Protein AF-A0A4R4IX93-F1 (afdb_monomer_lite)

pLDDT: mean 75.64, std 18.01, range [38.12, 97.88]

Radius of gyration: 19.03 Å; chains: 1; bounding box: 60×41×48 Å

Organism: NCBI:txid2100167

Secondary structure (DSSP, 8-state):
----PPEEEEEEE-SSEEEEEEEETT-S--EEEEEES-EES----S----TT-EEE-GGG--EEESPPPPTTPPP-TTTTSSHHHHHHHHHHHHHHHHHS-SEEEEEEEE--HHHHT-HHHHHHHHHHHSEEEEEETTEEEEEEEEEEE-TTHHHHHHHHTSTTT--HHHHHHHHHHHHHHHHHHHHHHTTS-S--S-----EEE-STTHHHHHHHHHHHSTTTEEE-SSTTTHHHHHHHHHHHHHHHH---

InterPro domains:
  IPR040607 Actin-like protein, N-terminal [PF17989] (10-154)
  IPR043129 ATPase, nucleotide binding domain [SSF53067] (7-163)

Foldseek 3Di:
DPPPFAKEKEWEQDDFKIKIWIDGLPDPDIDIDIAGLWKDLDPDPDPDDCPLWDWFQDVHRTMIGRDHDDPDDDDDPPCLPDVSNVLNLLSNLVVRCVVPHLEHAEYEYEDEPVQVVDVVSQVVSFVVNAAWGCGDPVHIHGYHGYHYDYPPLLLVQLQQPDPPQAHPVRVVVVCVVQVVPVSVVVVVVVPDDDPDRPDQAADEAAAPCCVVCVVVVCVVPVPHYGYRPHRNNSSRNSSRVQRSCCVPPNND

Structure (mmCIF, N/CA/C/O backbone):
data_AF-A0A4R4IX93-F1
#
_entry.id   AF-A0A4R4IX93-F1
#
loop_
_atom_site.group_PDB
_atom_site.id
_atom_site.type_symbol
_atom_site.label_atom_id
_atom_site.label_alt_id
_atom_site.label_comp_id
_atom_site.label_asym_id
_atom_site.label_entity_id
_atom_site.label_seq_id
_atom_site.pdbx_PDB_ins_code
_atom_site.Cartn_x
_atom_site.Cartn_y
_atom_site.Cartn_z
_atom_site.occupancy
_atom_site.B_iso_or_equiv
_atom_site.auth_seq_id
_atom_site.auth_comp_id
_atom_site.auth_asym_id
_atom_site.auth_atom_id
_atom_site.pdbx_PDB_model_num
ATOM 1 N N . MET A 1 1 ? -27.557 -10.885 -11.599 1.00 40.56 1 MET A N 1
ATOM 2 C CA . MET A 1 1 ? -26.380 -11.339 -10.830 1.00 40.56 1 MET A CA 1
ATOM 3 C C . MET A 1 1 ? -25.765 -10.094 -10.226 1.00 40.56 1 MET A C 1
ATOM 5 O O . MET A 1 1 ? -25.688 -9.105 -10.938 1.00 40.56 1 MET A O 1
ATOM 9 N N . SER A 1 2 ? -25.503 -10.081 -8.919 1.00 42.97 2 SER A N 1
ATOM 10 C CA . SER A 1 2 ? -24.991 -8.893 -8.226 1.00 42.97 2 SER A CA 1
ATOM 11 C C . SER A 1 2 ? -23.676 -8.471 -8.875 1.00 42.97 2 SER A C 1
ATOM 13 O O . SER A 1 2 ? -22.715 -9.231 -8.872 1.00 42.97 2 SER A O 1
ATOM 15 N N . ASP A 1 3 ? -23.687 -7.282 -9.468 1.00 48.81 3 ASP A N 1
ATOM 16 C CA . ASP A 1 3 ? -22.545 -6.585 -10.051 1.00 48.81 3 ASP A CA 1
ATOM 17 C C . ASP A 1 3 ? -21.652 -6.072 -8.907 1.00 48.81 3 ASP A C 1
ATOM 19 O O . ASP A 1 3 ? -21.548 -4.874 -8.637 1.00 48.81 3 ASP A O 1
ATOM 23 N N . SER A 1 4 ? -21.141 -7.002 -8.092 1.00 61.12 4 SER A N 1
ATOM 24 C CA . SER A 1 4 ? -20.339 -6.672 -6.922 1.00 61.12 4 SER A CA 1
ATOM 25 C C . SER A 1 4 ? -18.983 -6.183 -7.405 1.00 61.12 4 SER A C 1
ATOM 27 O O . SER A 1 4 ? -18.078 -6.975 -7.673 1.00 61.12 4 SER A O 1
ATOM 29 N N . ARG A 1 5 ? -18.860 -4.865 -7.545 1.00 83.62 5 ARG A N 1
ATOM 30 C CA . ARG A 1 5 ? -17.612 -4.214 -7.932 1.00 83.62 5 ARG A CA 1
ATOM 31 C C . ARG A 1 5 ? -16.517 -4.597 -6.943 1.00 83.62 5 ARG A C 1
ATOM 33 O O . ARG A 1 5 ? -16.677 -4.416 -5.731 1.00 83.62 5 ARG A O 1
ATOM 40 N N . LEU A 1 6 ? -15.443 -5.182 -7.462 1.00 89.69 6 LEU A N 1
ATOM 41 C CA . LEU A 1 6 ? -14.332 -5.658 -6.651 1.00 89.69 6 LEU A CA 1
ATOM 42 C C . LEU A 1 6 ? -13.490 -4.466 -6.200 1.00 89.69 6 LEU A C 1
ATOM 44 O O . LEU A 1 6 ? -13.137 -3.624 -7.021 1.00 89.69 6 LEU A O 1
ATOM 48 N N . ILE A 1 7 ? -13.169 -4.388 -4.911 1.00 92.88 7 ILE A N 1
ATOM 49 C CA . ILE A 1 7 ? -12.298 -3.341 -4.366 1.00 92.88 7 ILE A CA 1
ATOM 50 C C . ILE A 1 7 ? -10.902 -3.903 -4.178 1.00 92.88 7 ILE A C 1
ATOM 52 O O . ILE A 1 7 ? -10.685 -4.800 -3.353 1.00 92.88 7 ILE A O 1
ATOM 56 N N . VAL A 1 8 ? -9.971 -3.325 -4.932 1.00 93.94 8 VAL A N 1
ATOM 57 C CA . VAL A 1 8 ? -8.545 -3.605 -4.838 1.00 93.94 8 VAL A CA 1
ATOM 58 C C . VAL A 1 8 ? -7.872 -2.399 -4.203 1.00 93.94 8 VAL A C 1
ATOM 60 O O . VAL A 1 8 ? -8.090 -1.251 -4.593 1.00 93.94 8 VAL A O 1
ATOM 63 N N . CYS A 1 9 ? -7.045 -2.669 -3.205 1.00 95.19 9 CYS A N 1
ATOM 64 C CA . CYS A 1 9 ? -6.267 -1.662 -2.504 1.00 95.19 9 CYS A CA 1
ATOM 65 C C . CYS A 1 9 ? -4.806 -2.085 -2.509 1.00 95.19 9 CYS A C 1
ATOM 67 O O . CYS A 1 9 ? -4.495 -3.259 -2.334 1.00 95.19 9 CYS A O 1
ATOM 69 N N . ALA A 1 10 ? -3.900 -1.129 -2.619 1.00 95.25 10 ALA A N 1
ATOM 70 C CA . ALA A 1 10 ? -2.491 -1.342 -2.381 1.00 95.25 10 ALA A CA 1
ATOM 71 C C . ALA A 1 10 ? -1.999 -0.423 -1.272 1.00 95.25 10 ALA A C 1
ATOM 73 O O . ALA A 1 10 ? -2.243 0.784 -1.294 1.00 95.25 10 ALA A O 1
ATOM 74 N N . VAL A 1 11 ? -1.284 -0.998 -0.310 1.00 95.06 11 VAL A N 1
ATOM 75 C CA . VAL A 1 11 ? -0.692 -0.276 0.814 1.00 95.06 11 VAL A CA 1
ATOM 76 C C . VAL A 1 11 ? 0.793 -0.598 0.847 1.00 95.06 11 VAL A C 1
ATOM 78 O O . VAL A 1 11 ? 1.190 -1.727 1.090 1.00 95.06 11 VAL A O 1
ATOM 81 N N . ASN A 1 12 ? 1.634 0.402 0.610 1.00 92.38 12 ASN A N 1
ATOM 82 C CA . ASN A 1 12 ? 3.082 0.264 0.698 1.00 92.38 12 ASN A CA 1
ATOM 83 C C . ASN A 1 12 ? 3.607 1.059 1.896 1.00 92.38 12 ASN A C 1
ATOM 85 O O . ASN A 1 12 ? 3.817 2.274 1.797 1.00 92.38 12 ASN A O 1
ATOM 89 N N . ILE A 1 13 ? 3.816 0.370 3.020 1.00 90.38 13 ILE A N 1
ATOM 90 C CA . ILE A 1 13 ? 4.416 0.935 4.234 1.00 90.38 13 ILE A CA 1
ATOM 91 C C . ILE A 1 13 ? 5.935 0.923 4.056 1.00 90.38 13 ILE A C 1
ATOM 93 O O . ILE A 1 13 ? 6.601 -0.086 4.271 1.00 90.38 13 ILE A O 1
ATOM 97 N N . GLY A 1 14 ? 6.475 2.051 3.594 1.00 81.81 14 GLY A N 1
ATOM 98 C CA . GLY A 1 14 ? 7.915 2.262 3.493 1.00 81.81 14 GLY A CA 1
ATOM 99 C C . GLY A 1 14 ? 8.477 2.971 4.721 1.00 81.81 14 GLY A C 1
ATOM 100 O O . GLY A 1 14 ? 7.738 3.380 5.606 1.00 81.81 14 GLY A O 1
ATOM 101 N N . TYR A 1 15 ? 9.789 3.195 4.724 1.00 78.31 15 TYR A N 1
ATOM 102 C CA . TYR A 1 15 ? 10.493 3.832 5.840 1.00 78.31 15 TYR A CA 1
ATOM 103 C C . TYR A 1 15 ? 9.996 5.255 6.170 1.00 78.31 15 TYR A C 1
ATOM 105 O O . TYR A 1 15 ? 9.690 5.549 7.320 1.00 78.31 15 TYR A O 1
ATOM 113 N N . SER A 1 16 ? 9.883 6.128 5.162 1.00 79.56 16 SER A N 1
ATOM 114 C CA . SER A 1 16 ? 9.474 7.532 5.365 1.00 79.56 16 SER A CA 1
ATOM 115 C C . SER A 1 16 ? 7.994 7.787 5.104 1.00 79.56 16 SER A C 1
ATOM 117 O O . SER A 1 16 ? 7.421 8.735 5.624 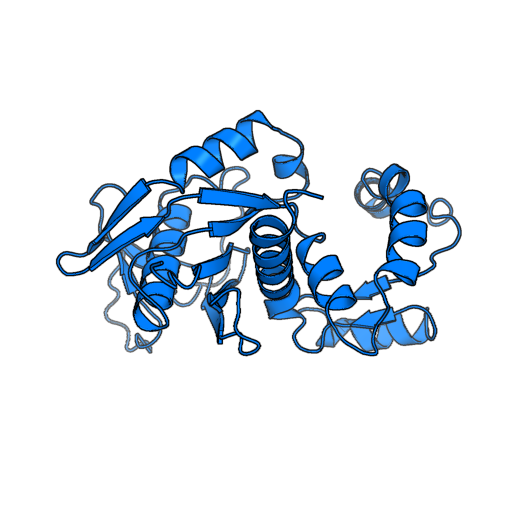1.00 79.56 16 SER A O 1
ATOM 119 N N . ASN A 1 17 ? 7.371 6.981 4.240 1.00 87.88 17 ASN A N 1
ATOM 120 C CA . ASN A 1 17 ? 6.003 7.224 3.794 1.00 87.88 17 ASN A CA 1
ATOM 121 C C . ASN A 1 17 ? 5.227 5.927 3.603 1.00 87.88 17 ASN A C 1
ATOM 123 O O . ASN A 1 17 ? 5.736 4.994 2.965 1.00 87.88 17 ASN A O 1
ATOM 127 N N . VAL A 1 18 ? 3.966 5.950 4.021 1.00 92.06 18 VAL A N 1
ATOM 128 C CA . VAL A 1 18 ? 2.924 5.018 3.599 1.00 92.06 18 VAL A CA 1
ATOM 129 C C . VAL A 1 18 ? 2.301 5.547 2.313 1.00 92.06 18 VAL A C 1
ATOM 131 O O . VAL A 1 18 ? 1.862 6.694 2.263 1.00 92.06 18 VAL A O 1
ATOM 134 N N . LYS A 1 19 ? 2.280 4.728 1.259 1.00 94.50 19 LYS A N 1
ATOM 135 C CA . LYS A 1 19 ? 1.558 5.043 0.016 1.00 94.50 19 LYS A CA 1
ATOM 136 C C . LYS A 1 19 ? 0.352 4.137 -0.113 1.00 94.50 19 LYS A C 1
ATOM 138 O O . LYS A 1 19 ? 0.473 2.934 0.109 1.00 94.50 19 LYS A O 1
ATOM 143 N N . ILE A 1 20 ? -0.770 4.720 -0.496 1.00 95.94 20 ILE A N 1
ATOM 144 C CA . ILE A 1 20 ? -2.029 4.023 -0.714 1.00 95.94 20 ILE A CA 1
ATOM 145 C C . ILE A 1 20 ? -2.453 4.273 -2.154 1.00 95.94 20 ILE A C 1
ATOM 147 O O . ILE A 1 20 ? -2.449 5.420 -2.601 1.00 95.94 20 ILE A O 1
ATOM 151 N N . ALA A 1 21 ? -2.823 3.204 -2.849 1.00 95.00 21 ALA A N 1
ATOM 152 C CA . ALA A 1 21 ? -3.523 3.256 -4.122 1.00 95.00 21 ALA A CA 1
ATOM 153 C C . ALA A 1 21 ? -4.822 2.451 -3.978 1.00 95.00 21 ALA A C 1
ATOM 155 O O . ALA A 1 21 ? -4.786 1.316 -3.504 1.00 95.00 21 ALA A O 1
ATOM 156 N N . THR A 1 22 ? -5.975 3.039 -4.285 1.00 93.94 22 THR A N 1
ATOM 157 C CA . THR A 1 22 ? -7.279 2.396 -4.057 1.00 93.94 22 THR A CA 1
ATOM 158 C C . THR A 1 22 ? -8.271 2.720 -5.164 1.00 93.94 22 THR A C 1
ATOM 160 O O . THR A 1 22 ? -8.290 3.840 -5.677 1.00 93.94 22 THR A O 1
ATOM 163 N N . GLY A 1 23 ? -9.090 1.734 -5.522 1.00 91.12 23 GLY A N 1
ATOM 164 C CA . GLY A 1 23 ? -10.081 1.857 -6.583 1.00 91.12 23 GLY A CA 1
ATOM 165 C C . GLY A 1 23 ? -10.914 0.590 -6.765 1.00 91.12 23 GLY A C 1
ATOM 166 O O . GLY A 1 23 ? -10.616 -0.473 -6.209 1.00 91.12 23 GLY A O 1
ATOM 167 N N . GLU A 1 24 ? -11.975 0.718 -7.553 1.00 90.25 24 GLU A N 1
ATOM 168 C CA . GLU A 1 24 ? -12.727 -0.423 -8.071 1.00 90.25 24 GLU A CA 1
ATOM 169 C C . GLU A 1 24 ? -11.929 -1.081 -9.204 1.00 90.25 24 GLU A C 1
ATOM 171 O O . GLU A 1 24 ? -11.375 -0.390 -10.050 1.00 90.25 24 GLU A O 1
ATOM 176 N N . ALA A 1 25 ? -11.880 -2.414 -9.249 1.00 86.19 25 ALA A N 1
ATOM 177 C CA . ALA A 1 25 ? -11.069 -3.144 -10.228 1.00 86.19 25 ALA A CA 1
ATOM 178 C C . ALA A 1 25 ? -11.486 -2.877 -11.688 1.00 86.19 25 ALA A C 1
ATOM 180 O O . ALA A 1 25 ? -10.661 -2.952 -12.588 1.00 86.19 25 ALA A O 1
ATOM 181 N N . ASN A 1 26 ? -12.765 -2.560 -11.917 1.00 82.88 26 ASN A N 1
ATOM 182 C CA . ASN A 1 26 ? -13.306 -2.223 -13.238 1.00 82.88 26 ASN A CA 1
ATOM 183 C C . ASN A 1 26 ? -13.148 -0.735 -13.602 1.00 82.88 26 ASN A C 1
ATOM 185 O O . ASN A 1 26 ? -13.579 -0.334 -14.683 1.00 82.88 26 ASN A O 1
ATOM 189 N N . ASP A 1 27 ? -12.629 0.097 -12.696 1.00 80.00 27 ASP A N 1
ATOM 190 C CA . ASP A 1 27 ? -12.506 1.535 -12.917 1.00 80.00 27 ASP A CA 1
ATOM 191 C C . ASP A 1 27 ? -11.128 1.884 -13.498 1.00 80.00 27 ASP A C 1
ATOM 193 O O . ASP A 1 27 ? -10.121 1.223 -13.256 1.00 80.00 27 ASP A O 1
ATOM 197 N N . THR A 1 28 ? -11.096 2.962 -14.273 1.00 68.06 28 THR A N 1
ATOM 198 C CA . THR A 1 28 ? -9.872 3.565 -14.818 1.00 68.06 28 THR A CA 1
ATOM 199 C C . THR A 1 28 ? -9.279 4.612 -13.875 1.00 68.06 28 THR A C 1
ATOM 201 O O . THR A 1 28 ? -8.141 5.047 -14.062 1.00 68.06 28 THR A O 1
ATOM 204 N N . ILE A 1 29 ? -10.042 5.036 -12.861 1.00 76.06 29 ILE A N 1
ATOM 205 C CA . ILE A 1 29 ? -9.641 6.075 -11.916 1.00 76.06 29 ILE A CA 1
ATOM 206 C C . ILE A 1 29 ? -9.072 5.440 -10.646 1.00 76.06 29 ILE A C 1
ATOM 208 O O . ILE A 1 29 ? -9.763 4.766 -9.886 1.00 76.06 29 ILE A O 1
ATOM 212 N N . LEU A 1 30 ? -7.798 5.734 -10.388 1.00 88.00 30 LEU A N 1
ATOM 213 C CA . LEU A 1 30 ? -7.070 5.307 -9.198 1.00 88.00 30 LEU A CA 1
ATOM 214 C C . LEU A 1 30 ? -6.890 6.484 -8.229 1.00 88.00 30 LEU A C 1
ATOM 216 O O . LEU A 1 30 ? -6.264 7.487 -8.583 1.00 88.00 30 LEU A O 1
ATOM 220 N N . ASP A 1 31 ? -7.378 6.362 -6.991 1.00 91.50 31 ASP A N 1
ATOM 221 C CA . ASP A 1 31 ? -7.070 7.334 -5.935 1.00 91.50 31 ASP A CA 1
ATOM 222 C C . ASP A 1 31 ? -5.716 7.000 -5.306 1.00 91.50 31 ASP A C 1
ATOM 224 O O . ASP A 1 31 ? -5.453 5.861 -4.912 1.00 91.50 31 ASP A O 1
ATOM 228 N N . MET A 1 32 ? -4.856 8.013 -5.199 1.00 92.69 32 MET A N 1
ATOM 229 C CA . MET A 1 32 ? -3.534 7.887 -4.599 1.00 92.69 32 MET A CA 1
ATOM 230 C C . MET A 1 32 ? -3.374 8.851 -3.436 1.00 92.69 32 MET A C 1
ATOM 232 O O . MET A 1 32 ? -3.652 10.046 -3.543 1.00 92.69 32 MET A O 1
ATOM 236 N N . SER A 1 33 ? -2.840 8.342 -2.331 1.00 93.94 33 SER A N 1
ATOM 237 C CA . SER A 1 33 ? -2.505 9.159 -1.171 1.00 93.94 33 SER A CA 1
ATOM 238 C C . SER A 1 33 ? -1.190 8.724 -0.536 1.00 93.94 33 SER A C 1
ATOM 240 O O . SER A 1 33 ? -0.788 7.561 -0.588 1.00 93.94 33 SER A O 1
ATOM 242 N N . ILE A 1 34 ? -0.482 9.700 0.030 1.00 92.88 34 ILE A N 1
ATOM 243 C CA . ILE A 1 34 ? 0.822 9.512 0.661 1.00 92.88 34 ILE A CA 1
ATOM 244 C C . ILE A 1 34 ? 0.763 10.145 2.047 1.00 92.88 34 ILE A C 1
ATOM 246 O O . ILE A 1 34 ? 0.351 11.299 2.197 1.00 92.88 34 ILE A O 1
ATOM 250 N N . TYR A 1 35 ? 1.191 9.382 3.043 1.00 92.81 35 TYR A N 1
ATOM 251 C CA . TYR A 1 35 ? 1.213 9.777 4.444 1.00 92.81 35 TYR A CA 1
ATOM 252 C C . TYR A 1 35 ? 2.593 9.515 5.049 1.00 92.81 35 TYR A C 1
ATOM 254 O O . TYR A 1 35 ? 3.266 8.583 4.601 1.00 92.81 35 TYR A O 1
ATOM 262 N N . PRO A 1 36 ? 3.009 10.278 6.073 1.00 90.62 36 PRO A N 1
ATOM 263 C CA . PRO A 1 36 ? 4.188 9.939 6.863 1.00 90.62 36 PRO A CA 1
ATOM 264 C C . PRO A 1 36 ? 4.107 8.503 7.392 1.00 90.62 36 PRO A C 1
ATOM 266 O O . PRO A 1 36 ? 3.043 8.058 7.820 1.00 90.62 36 PRO A O 1
ATOM 269 N N . ALA A 1 37 ? 5.211 7.761 7.356 1.00 89.31 37 ALA A N 1
ATOM 270 C CA . ALA A 1 37 ? 5.280 6.426 7.950 1.00 89.31 37 ALA A CA 1
ATOM 271 C C . ALA A 1 37 ? 5.724 6.506 9.408 1.00 89.31 37 ALA A C 1
ATOM 273 O O . ALA A 1 37 ? 6.791 6.008 9.768 1.00 89.31 37 ALA A O 1
ATOM 274 N N . ASP A 1 38 ? 4.905 7.160 10.224 1.00 89.62 38 ASP A N 1
ATOM 275 C CA . ASP A 1 38 ? 5.098 7.184 11.666 1.00 89.62 38 ASP A CA 1
ATOM 276 C C . ASP A 1 38 ? 3.792 7.072 12.438 1.00 89.62 38 ASP A C 1
ATOM 278 O O . ASP A 1 38 ? 2.716 7.412 11.930 1.00 89.62 38 ASP A O 1
ATOM 282 N N . ALA A 1 39 ? 3.901 6.565 13.658 1.00 90.25 39 ALA A N 1
ATOM 283 C CA . ALA A 1 39 ? 2.808 6.558 14.606 1.00 90.25 39 ALA A CA 1
ATOM 284 C C . ALA A 1 39 ? 3.346 6.669 16.028 1.00 90.25 39 ALA A C 1
ATOM 286 O O . ALA A 1 39 ? 4.375 6.084 16.357 1.00 90.25 39 ALA A O 1
ATOM 287 N N . THR A 1 40 ? 2.604 7.358 16.887 1.00 88.62 40 THR A N 1
ATOM 288 C CA . THR A 1 40 ? 2.956 7.499 18.302 1.00 88.62 40 THR A CA 1
ATOM 289 C C . THR A 1 40 ? 1.763 7.212 19.203 1.00 88.62 40 THR A C 1
ATOM 291 O O . THR A 1 40 ? 0.606 7.367 18.807 1.00 88.62 40 THR A O 1
ATOM 294 N N . THR A 1 41 ? 2.045 6.791 20.430 1.00 88.62 41 THR A N 1
ATOM 295 C CA . THR A 1 41 ? 1.073 6.729 21.527 1.00 88.62 41 THR A CA 1
ATOM 296 C C . THR A 1 41 ? 0.973 8.070 22.266 1.00 88.62 41 THR A C 1
ATOM 298 O O . THR A 1 41 ? 0.040 8.286 23.040 1.00 88.62 41 THR A O 1
ATOM 301 N N . GLU A 1 42 ? 1.905 8.993 22.008 1.00 82.00 42 GLU A N 1
ATOM 302 C CA . GLU A 1 42 ? 2.004 10.284 22.678 1.00 82.00 42 GLU A CA 1
ATOM 303 C C . GLU A 1 42 ? 1.110 11.341 22.017 1.00 82.00 42 GLU A C 1
ATOM 305 O O . GLU A 1 42 ? 1.179 11.647 20.820 1.00 82.00 42 GLU A O 1
ATOM 310 N N . LEU A 1 43 ? 0.260 11.947 22.839 1.00 69.25 43 LEU A N 1
ATOM 311 C CA . LEU A 1 43 ? -0.575 13.080 22.468 1.00 69.25 43 LEU A CA 1
ATOM 312 C C . LEU A 1 43 ? 0.127 14.362 22.916 1.00 69.25 43 LEU A C 1
ATOM 314 O O . LEU A 1 43 ? -0.299 14.995 23.875 1.00 69.25 43 LEU A O 1
ATOM 318 N N . GLU A 1 44 ? 1.227 14.735 22.264 1.00 64.25 44 GLU A N 1
ATOM 319 C CA . GLU A 1 44 ? 1.865 16.016 22.576 1.00 64.25 44 GLU A CA 1
ATOM 320 C C . GLU A 1 44 ? 0.923 17.195 22.274 1.00 64.25 44 GLU A C 1
ATOM 322 O O . GLU A 1 44 ? 0.220 17.216 21.258 1.00 64.25 44 GLU A O 1
ATOM 327 N N . ASP A 1 45 ? 0.937 18.205 23.147 1.00 55.44 45 ASP A N 1
ATOM 328 C CA . ASP A 1 45 ? 0.083 19.405 23.095 1.00 55.44 45 ASP A CA 1
ATOM 329 C C . ASP A 1 45 ? 0.547 20.453 22.061 1.00 55.44 45 ASP A C 1
ATOM 331 O O . ASP A 1 45 ? 0.060 21.586 22.007 1.00 55.44 45 ASP A O 1
ATOM 335 N N . VAL A 1 46 ? 1.511 20.094 21.211 1.00 60.00 46 VAL A N 1
ATOM 336 C CA . VAL A 1 46 ? 2.032 20.990 20.181 1.00 60.00 46 VAL A CA 1
ATOM 337 C C . VAL A 1 46 ? 0.962 21.200 19.104 1.00 60.00 46 VAL A C 1
ATOM 339 O O . VAL A 1 46 ? 0.322 20.251 18.636 1.00 60.00 46 VAL A O 1
ATOM 342 N N . LYS A 1 47 ? 0.770 22.459 18.681 1.00 57.44 47 LYS A N 1
ATOM 343 C CA . LYS A 1 47 ? -0.044 22.826 17.509 1.00 57.44 47 LYS A CA 1
ATOM 344 C C . LYS A 1 47 ? 0.562 22.209 16.242 1.00 57.44 47 LYS A C 1
ATOM 346 O O . LYS A 1 47 ? 1.297 22.873 15.518 1.00 57.44 47 LYS A O 1
ATOM 351 N N . ARG A 1 48 ? 0.237 20.948 15.973 1.00 65.62 48 ARG A N 1
ATOM 352 C CA . ARG A 1 48 ? 0.561 20.247 14.727 1.00 65.62 48 ARG A CA 1
ATOM 353 C C . ARG A 1 48 ? -0.674 20.113 13.846 1.00 65.62 48 ARG A C 1
ATOM 355 O O . ARG A 1 48 ? -1.800 20.073 14.348 1.00 65.62 48 ARG A O 1
ATOM 362 N N . ASN A 1 49 ? -0.475 20.062 12.532 1.00 65.56 49 ASN A N 1
ATOM 363 C CA . ASN A 1 49 ? -1.566 19.813 11.598 1.00 65.56 49 ASN A CA 1
ATOM 364 C C . ASN A 1 49 ? -1.984 18.335 11.688 1.00 65.56 49 ASN A C 1
ATOM 366 O O . ASN A 1 49 ? -1.305 17.456 11.164 1.00 65.56 49 ASN A O 1
ATOM 370 N N . ARG A 1 50 ? -3.119 18.072 12.346 1.00 72.00 50 ARG A N 1
ATOM 371 C CA . ARG A 1 50 ? -3.634 16.714 12.584 1.00 72.00 50 ARG A CA 1
ATOM 372 C C . ARG A 1 50 ? -4.580 16.207 11.495 1.00 72.00 50 ARG A C 1
ATOM 374 O O . ARG A 1 50 ? -5.116 15.111 11.626 1.00 72.00 50 ARG A O 1
ATOM 381 N N . ASP A 1 51 ? -4.780 16.947 10.402 1.00 77.12 51 ASP A N 1
ATOM 382 C CA . ASP A 1 51 ? -5.763 16.593 9.361 1.00 77.12 51 ASP A CA 1
ATOM 383 C C . ASP A 1 51 ? -5.464 15.233 8.707 1.00 77.12 51 ASP A C 1
ATOM 385 O O . ASP A 1 51 ? -6.352 14.512 8.229 1.00 77.12 51 ASP A O 1
ATOM 389 N N . LYS A 1 52 ? -4.180 14.864 8.679 1.00 84.38 52 LYS A N 1
ATOM 390 C CA . LYS A 1 52 ? -3.702 13.605 8.105 1.00 84.38 52 LYS A CA 1
ATOM 391 C C . LYS A 1 52 ? -3.677 12.461 9.112 1.00 84.38 52 LYS A C 1
ATOM 393 O O . LYS A 1 52 ? -3.784 11.316 8.669 1.00 84.38 52 LYS A O 1
ATOM 398 N N . GLU A 1 53 ? -3.636 12.753 10.404 1.00 91.75 53 GLU A N 1
ATOM 399 C CA . GLU A 1 53 ? -3.506 11.761 11.467 1.00 91.75 53 GLU A CA 1
ATOM 400 C C . GLU A 1 53 ? -4.772 10.902 11.604 1.00 91.75 53 GLU A C 1
ATOM 402 O O . GLU A 1 53 ? -5.884 11.303 11.236 1.00 91.75 53 GLU A O 1
ATOM 407 N N . VAL A 1 54 ? -4.609 9.677 12.101 1.00 93.06 54 VAL A N 1
ATOM 408 C CA . VAL A 1 54 ? -5.724 8.758 12.358 1.00 93.06 54 VAL A CA 1
ATOM 409 C C . VAL A 1 54 ? -5.520 8.069 13.698 1.00 93.06 54 VAL A C 1
ATOM 411 O O . VAL A 1 54 ? -4.522 7.388 13.899 1.00 93.06 54 VAL A O 1
ATOM 414 N N . CYS A 1 55 ? -6.495 8.212 14.596 1.00 94.12 55 CYS A N 1
ATOM 415 C CA . CYS A 1 55 ? -6.533 7.453 15.842 1.00 94.12 55 CYS A CA 1
ATOM 416 C C . CYS A 1 55 ? -7.011 6.020 15.568 1.00 94.12 55 CYS A C 1
ATOM 418 O O . CYS A 1 55 ? -8.087 5.818 14.986 1.00 94.12 55 CYS A O 1
ATOM 420 N N . VAL A 1 56 ? -6.195 5.049 15.968 1.00 95.81 56 VAL A N 1
ATOM 421 C CA . VAL A 1 56 ? -6.374 3.617 15.717 1.00 95.81 56 VAL A CA 1
ATOM 422 C C . VAL A 1 56 ? -6.041 2.799 16.960 1.00 95.81 56 VAL A C 1
ATOM 424 O O . VAL A 1 56 ? -5.316 3.268 17.833 1.00 95.81 56 VAL A O 1
ATOM 427 N N . TYR A 1 57 ? -6.573 1.577 17.034 1.00 94.94 57 TYR A N 1
ATOM 428 C CA . TYR A 1 57 ? -6.440 0.727 18.221 1.00 94.94 57 TYR A CA 1
ATOM 429 C C . TYR A 1 57 ? -5.867 -0.672 17.922 1.00 94.94 57 TYR A C 1
ATOM 431 O O . TYR A 1 57 ? -6.551 -1.673 18.169 1.00 94.94 57 TYR A O 1
ATOM 439 N N . PRO A 1 58 ? -4.645 -0.800 17.366 1.00 91.00 58 PRO A N 1
ATOM 440 C CA . PRO A 1 58 ? -4.019 -2.110 17.200 1.00 91.00 58 PRO A CA 1
ATOM 441 C C . PRO A 1 58 ? -3.881 -2.795 18.566 1.00 91.00 58 PRO A C 1
ATOM 443 O O . PRO A 1 58 ? -3.432 -2.189 19.536 1.00 91.00 58 PRO A O 1
ATOM 446 N N . ASN A 1 59 ? -4.338 -4.048 18.659 1.00 88.88 59 ASN A N 1
ATOM 447 C CA . ASN A 1 59 ? -4.379 -4.833 19.903 1.00 88.88 59 ASN A CA 1
ATOM 448 C C . ASN A 1 59 ? -5.087 -4.138 21.090 1.00 88.88 59 ASN A C 1
ATOM 450 O O . ASN A 1 59 ? -4.856 -4.495 22.242 1.00 88.88 59 ASN A O 1
ATOM 454 N N . GLY A 1 60 ? -5.958 -3.156 20.826 1.00 90.06 60 GLY A N 1
ATOM 455 C CA . GLY A 1 60 ? -6.667 -2.382 21.851 1.00 90.06 60 GLY A CA 1
ATOM 456 C C . GLY A 1 60 ? -5.900 -1.178 22.413 1.00 90.06 60 GLY A C 1
ATOM 457 O O . GLY A 1 60 ? -6.492 -0.386 23.145 1.00 90.06 60 GLY A O 1
ATOM 458 N N . ASN A 1 61 ? -4.631 -0.988 22.045 1.00 91.38 61 ASN A N 1
ATOM 459 C CA . ASN A 1 61 ? -3.822 0.153 22.478 1.00 91.38 61 ASN A CA 1
ATOM 460 C C . ASN A 1 61 ? -4.062 1.355 21.567 1.00 91.38 61 ASN A C 1
ATOM 462 O O . ASN A 1 61 ? -4.086 1.198 20.353 1.00 91.38 61 ASN A O 1
ATOM 466 N N . MET A 1 62 ? -4.218 2.558 22.125 1.00 93.31 62 MET A N 1
ATOM 467 C CA . MET A 1 62 ? -4.409 3.767 21.318 1.00 93.31 62 MET A CA 1
ATOM 468 C C . MET A 1 62 ? -3.098 4.181 20.652 1.00 93.31 62 MET A C 1
ATOM 470 O O . MET A 1 62 ? -2.095 4.397 21.328 1.00 93.31 62 MET A O 1
ATOM 474 N N . TRP A 1 63 ? -3.148 4.338 19.335 1.00 94.38 63 TRP A N 1
ATOM 475 C CA . TRP A 1 63 ? -2.072 4.872 18.518 1.00 94.38 63 TRP A CA 1
ATOM 476 C C . TRP A 1 63 ? -2.606 5.971 17.609 1.00 94.38 63 TRP A C 1
ATOM 478 O O . TRP A 1 63 ? -3.727 5.903 17.099 1.00 94.38 63 TRP A O 1
ATOM 488 N N . LEU A 1 64 ? -1.768 6.963 17.348 1.00 93.00 64 LEU A N 1
ATOM 489 C CA . LEU A 1 64 ? -2.023 7.990 16.360 1.00 93.00 64 LEU A CA 1
ATOM 490 C C . LEU A 1 64 ? -1.114 7.756 15.158 1.00 93.00 64 LEU A C 1
ATOM 492 O O . LEU A 1 64 ? 0.087 7.980 15.233 1.00 93.00 64 LEU A O 1
ATOM 496 N N . ALA A 1 65 ? -1.692 7.266 14.065 1.00 93.56 65 ALA A N 1
ATOM 497 C CA . ALA A 1 65 ? -0.983 6.976 12.826 1.00 93.56 65 ALA A CA 1
ATOM 498 C C . ALA A 1 65 ? -0.844 8.218 11.939 1.00 93.56 65 ALA A C 1
ATOM 500 O O . ALA A 1 65 ? -1.694 9.111 11.972 1.00 93.56 65 ALA A O 1
ATOM 501 N N . PHE A 1 66 ? 0.175 8.199 11.077 1.00 93.06 66 PHE A N 1
ATOM 502 C CA . PHE A 1 66 ? 0.518 9.251 10.114 1.00 93.06 66 PHE A CA 1
ATOM 503 C C . PHE A 1 66 ? 0.950 10.569 10.753 1.00 93.06 66 PHE A C 1
ATOM 505 O O . PHE A 1 66 ? 0.707 11.642 10.194 1.00 93.06 66 PHE A O 1
ATOM 512 N N . THR A 1 67 ? 1.581 10.475 11.919 1.00 89.31 67 THR A N 1
ATOM 513 C CA . THR A 1 67 ? 2.186 11.615 12.606 1.00 89.31 67 THR A CA 1
ATOM 514 C C . THR A 1 67 ? 3.437 12.070 11.866 1.00 89.31 67 THR A C 1
ATOM 516 O O . THR A 1 67 ? 4.045 11.308 11.114 1.00 89.31 67 THR A O 1
ATOM 519 N N . GLU A 1 68 ? 3.819 13.331 12.038 1.00 82.50 68 GLU A N 1
ATOM 520 C CA . GLU A 1 68 ? 5.106 13.804 11.526 1.00 82.50 68 GLU A CA 1
ATOM 521 C C . GLU A 1 68 ? 6.246 13.028 12.201 1.00 82.50 68 GLU A C 1
ATOM 523 O O . GLU A 1 68 ? 6.189 12.781 13.405 1.00 82.50 68 GLU A O 1
ATOM 528 N N . GLN A 1 69 ? 7.246 12.616 11.413 1.00 66.38 69 GLN A N 1
ATOM 529 C CA . GLN A 1 69 ? 8.408 11.894 11.931 1.00 66.38 69 GLN A CA 1
ATOM 530 C C . GLN A 1 69 ? 9.287 12.856 12.740 1.00 66.38 69 GLN A C 1
ATOM 532 O O . GLN A 1 69 ? 9.698 13.876 12.181 1.00 66.38 69 GLN A O 1
ATOM 537 N N . PRO A 1 70 ? 9.635 12.548 14.002 1.00 59.00 70 PRO A N 1
ATOM 538 C CA . PRO A 1 70 ? 10.767 13.195 14.642 1.00 59.00 70 PRO A CA 1
ATOM 539 C C . PRO A 1 70 ? 12.058 12.784 13.914 1.00 59.00 70 PRO A C 1
ATOM 541 O O . PRO A 1 70 ? 12.161 11.681 13.364 1.00 59.00 70 PRO A O 1
ATOM 544 N N . ASP A 1 71 ? 13.047 13.677 13.882 1.00 49.84 71 ASP A N 1
ATOM 545 C CA . ASP A 1 71 ? 14.340 13.393 13.257 1.00 49.84 71 ASP A CA 1
ATOM 546 C C . ASP A 1 71 ? 14.972 12.125 13.868 1.00 49.84 71 ASP A C 1
ATOM 548 O O . ASP A 1 71 ? 15.155 12.036 15.081 1.00 49.84 71 ASP A O 1
ATOM 552 N N . GLY A 1 72 ? 15.349 11.153 13.024 1.00 49.91 72 GLY A N 1
ATOM 553 C CA . GLY A 1 72 ? 16.208 10.032 13.434 1.00 49.91 72 GLY A CA 1
ATOM 554 C C . GLY A 1 72 ? 15.532 8.702 13.793 1.00 49.91 72 GLY A C 1
ATOM 555 O O . GLY A 1 72 ? 16.088 7.965 14.602 1.00 49.91 72 GLY A O 1
ATOM 556 N N . ARG A 1 73 ? 14.386 8.343 13.193 1.00 57.72 73 ARG A N 1
ATOM 557 C CA . ARG A 1 73 ? 13.798 6.995 13.356 1.00 57.72 73 ARG A CA 1
ATOM 558 C C . ARG A 1 73 ? 14.839 5.894 13.083 1.00 57.72 73 ARG A C 1
ATOM 560 O O . ARG A 1 73 ? 15.405 5.823 11.997 1.00 57.72 73 ARG A O 1
ATOM 567 N N . GLU A 1 74 ? 15.077 5.010 14.047 1.00 49.91 74 GLU A N 1
ATOM 568 C CA . GLU A 1 74 ? 15.960 3.858 13.845 1.00 49.91 74 GLU A CA 1
ATOM 569 C C . GLU A 1 74 ? 15.221 2.720 13.126 1.00 49.91 74 GLU A C 1
ATOM 571 O O . GLU A 1 74 ? 14.035 2.473 13.343 1.00 49.91 74 GLU A O 1
ATOM 576 N N . PHE A 1 75 ? 15.933 2.044 12.225 1.00 48.62 75 PHE A N 1
ATOM 577 C CA . PHE A 1 75 ? 15.435 0.894 11.478 1.00 48.62 75 PHE A CA 1
ATOM 578 C C . PHE A 1 75 ? 15.558 -0.361 12.343 1.00 48.62 75 PHE A C 1
ATOM 580 O O . PHE A 1 75 ? 16.670 -0.724 12.733 1.00 48.62 75 PHE A O 1
ATOM 587 N N . HIS A 1 76 ? 14.452 -1.061 12.605 1.00 54.03 76 HIS A N 1
ATOM 588 C CA . HIS A 1 76 ? 14.522 -2.393 13.200 1.00 54.03 76 HIS A CA 1
ATOM 589 C C . HIS A 1 76 ? 14.218 -3.461 12.149 1.00 54.03 76 HIS A C 1
ATOM 591 O O . HIS A 1 76 ? 13.194 -3.436 11.469 1.00 54.03 76 HIS A O 1
ATOM 597 N N . ASP A 1 77 ? 15.077 -4.480 12.065 1.00 49.62 77 ASP A N 1
ATOM 598 C CA . ASP A 1 77 ? 14.972 -5.591 11.102 1.00 49.62 77 ASP A CA 1
ATOM 599 C C . ASP A 1 77 ? 13.642 -6.387 11.184 1.00 49.62 77 ASP A C 1
ATOM 601 O O . ASP A 1 77 ? 13.327 -7.187 10.297 1.00 49.62 77 ASP A O 1
ATOM 605 N N . ASN A 1 78 ? 12.828 -6.144 12.221 1.00 54.12 78 ASN A N 1
ATOM 606 C CA . ASN A 1 78 ? 11.513 -6.746 12.464 1.00 54.12 78 ASN A CA 1
ATOM 607 C C . ASN A 1 78 ? 10.324 -5.771 12.316 1.00 54.12 78 ASN A C 1
ATOM 609 O O . ASN A 1 78 ? 9.211 -6.100 12.724 1.00 54.12 78 ASN A O 1
ATOM 613 N N . ASP A 1 79 ? 10.518 -4.611 11.682 1.00 62.00 79 ASP A N 1
ATOM 614 C CA . ASP A 1 79 ? 9.525 -3.526 11.569 1.00 62.00 79 ASP A CA 1
ATOM 615 C C . ASP A 1 79 ? 8.201 -3.877 10.864 1.00 62.00 79 ASP A C 1
ATOM 617 O O . ASP A 1 79 ? 7.291 -3.062 10.842 1.00 62.00 79 ASP A O 1
ATOM 621 N N . HIS A 1 80 ? 8.060 -5.067 10.283 1.00 65.62 80 HIS A N 1
ATOM 622 C CA . HIS A 1 80 ? 6.887 -5.492 9.507 1.00 65.62 80 HIS A CA 1
ATOM 623 C C . HIS A 1 80 ? 5.805 -6.189 10.350 1.00 65.62 80 HIS A C 1
ATOM 625 O O . HIS A 1 80 ? 4.798 -6.619 9.802 1.00 65.62 80 HIS A O 1
ATOM 631 N N . MET A 1 81 ? 6.013 -6.327 11.664 1.00 70.25 81 MET A N 1
ATOM 632 C CA . MET A 1 81 ? 5.085 -6.997 12.593 1.00 70.25 81 MET A CA 1
ATOM 633 C C . MET A 1 81 ? 4.998 -6.294 13.959 1.00 70.25 81 MET A C 1
ATOM 635 O O . MET A 1 81 ? 4.554 -6.881 14.944 1.00 70.25 81 MET A O 1
ATOM 639 N N . THR A 1 82 ? 5.468 -5.053 14.046 1.00 85.00 82 THR A N 1
ATOM 640 C CA . THR A 1 82 ? 5.418 -4.237 15.264 1.00 85.00 82 THR A CA 1
ATOM 641 C C . THR A 1 82 ? 4.043 -3.583 15.427 1.00 85.00 82 THR A C 1
ATOM 643 O O . THR A 1 82 ? 3.288 -3.446 14.462 1.00 85.00 82 THR A O 1
ATOM 646 N N . GLU A 1 83 ? 3.699 -3.128 16.636 1.00 88.50 83 GLU A N 1
ATOM 647 C CA . GLU A 1 83 ? 2.443 -2.384 16.831 1.00 88.50 83 GLU A CA 1
ATOM 648 C C . GLU A 1 83 ? 2.403 -1.083 16.022 1.00 88.50 83 GLU A C 1
ATOM 650 O O . GLU A 1 83 ? 1.344 -0.737 15.510 1.00 88.50 83 GLU A O 1
ATOM 655 N N . ILE A 1 84 ? 3.547 -0.420 15.808 1.00 89.56 84 ILE A N 1
ATOM 656 C CA . ILE A 1 84 ? 3.636 0.747 14.918 1.00 89.56 84 ILE A CA 1
ATOM 657 C C . ILE A 1 84 ? 3.279 0.384 13.469 1.00 89.56 84 ILE A C 1
ATOM 659 O O . ILE A 1 84 ? 2.546 1.122 12.813 1.00 89.56 84 ILE A O 1
ATOM 663 N N . TYR A 1 85 ? 3.713 -0.778 12.970 1.00 90.38 85 TYR A N 1
ATOM 664 C CA . TYR A 1 85 ? 3.312 -1.257 11.646 1.00 90.38 85 TYR A CA 1
ATOM 665 C C . TYR A 1 85 ? 1.805 -1.496 11.568 1.00 90.38 85 TYR A C 1
ATOM 667 O O . TYR A 1 85 ? 1.161 -1.060 10.614 1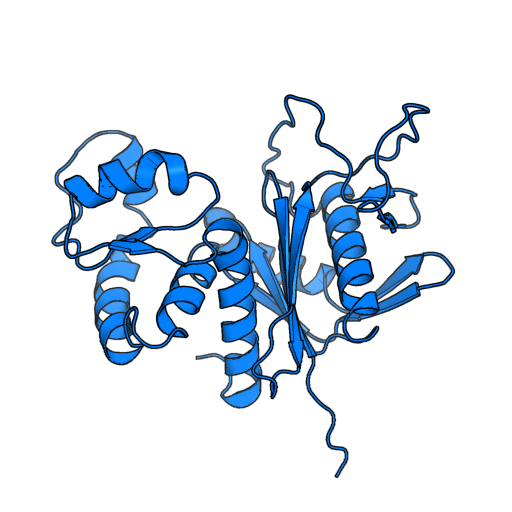.00 90.38 85 TYR A O 1
ATOM 675 N N . LEU A 1 86 ? 1.227 -2.137 12.589 1.00 92.19 86 LEU A N 1
ATOM 676 C CA . LEU A 1 86 ? -0.219 -2.349 12.669 1.00 92.19 86 LEU A CA 1
ATOM 677 C C . LEU A 1 86 ? -0.988 -1.027 12.790 1.00 92.19 86 LEU A C 1
ATOM 679 O O . LEU A 1 86 ? -2.037 -0.885 12.168 1.00 92.19 86 LEU A O 1
ATOM 683 N N . ALA A 1 87 ? -0.459 -0.039 13.514 1.00 94.56 87 ALA A N 1
ATOM 684 C CA . ALA A 1 87 ? -1.037 1.298 13.592 1.00 94.56 87 ALA A CA 1
ATOM 685 C C . ALA A 1 87 ? -1.060 1.973 12.212 1.00 94.56 87 ALA A C 1
ATOM 687 O O . ALA A 1 87 ? -2.101 2.470 11.781 1.00 94.56 87 ALA A O 1
ATOM 688 N N . LEU A 1 88 ? 0.054 1.933 11.475 1.00 94.75 88 LEU A N 1
ATOM 689 C CA . LEU A 1 88 ? 0.139 2.456 10.108 1.00 94.75 88 LEU A CA 1
ATOM 690 C C . LEU A 1 88 ? -0.798 1.715 9.147 1.00 94.75 88 LEU A C 1
ATOM 692 O O . LEU A 1 88 ? -1.466 2.344 8.324 1.00 94.75 88 LEU A O 1
ATOM 696 N N . TYR A 1 89 ? -0.891 0.392 9.278 1.00 95.75 89 TYR A N 1
ATOM 697 C CA . TYR A 1 89 ? -1.814 -0.435 8.509 1.00 95.75 89 TYR A CA 1
ATOM 698 C C . TYR A 1 89 ? -3.278 -0.070 8.793 1.00 95.75 89 TYR A C 1
ATOM 700 O O . TYR A 1 89 ? -4.039 0.194 7.864 1.00 95.75 89 TYR A O 1
ATOM 708 N N . PHE A 1 90 ? -3.673 0.039 10.063 1.00 96.56 90 PHE A N 1
ATOM 709 C CA . PHE A 1 90 ? -5.029 0.437 10.454 1.00 96.56 90 PHE A CA 1
ATOM 710 C C . PHE A 1 90 ? -5.342 1.868 10.012 1.00 96.56 90 PHE A C 1
ATOM 712 O O . PHE A 1 90 ? -6.450 2.148 9.552 1.00 96.56 90 PHE A O 1
ATOM 719 N N . GLY A 1 91 ? -4.357 2.766 10.087 1.00 96.56 91 GLY A N 1
ATOM 720 C CA . GLY A 1 91 ? -4.456 4.116 9.545 1.00 96.56 91 GLY A CA 1
ATOM 721 C C . GLY A 1 91 ? -4.756 4.086 8.047 1.00 96.56 91 GLY A C 1
ATOM 722 O O . GLY A 1 91 ? -5.646 4.801 7.582 1.00 96.56 91 GLY A O 1
ATOM 723 N N . ALA A 1 92 ? -4.077 3.214 7.296 1.00 96.88 92 ALA A N 1
ATOM 724 C CA . ALA A 1 92 ? -4.302 3.052 5.864 1.00 96.88 92 ALA A CA 1
ATOM 725 C C . ALA A 1 92 ? -5.709 2.520 5.571 1.00 96.88 92 ALA A C 1
ATOM 727 O O . ALA A 1 92 ? -6.416 3.106 4.750 1.00 96.88 92 ALA A O 1
ATOM 728 N N . LEU A 1 93 ? -6.162 1.496 6.304 1.00 97.12 93 LEU A N 1
ATOM 729 C CA . LEU A 1 93 ? -7.532 0.981 6.210 1.00 97.12 93 LEU A CA 1
ATOM 730 C C . LEU A 1 93 ? -8.577 2.073 6.478 1.00 97.12 93 LEU A C 1
ATOM 732 O O . LEU A 1 93 ? -9.572 2.154 5.761 1.00 97.12 93 LEU A O 1
ATOM 736 N N . ALA A 1 94 ? -8.329 2.964 7.441 1.00 96.44 94 ALA A N 1
ATOM 737 C CA . ALA A 1 94 ? -9.221 4.084 7.731 1.00 96.44 94 ALA A CA 1
ATOM 738 C C . ALA A 1 94 ? -9.297 5.120 6.600 1.00 96.44 94 ALA A C 1
ATOM 740 O O . ALA A 1 94 ? -10.341 5.740 6.385 1.00 96.44 94 ALA A O 1
ATOM 741 N N . LYS A 1 95 ? -8.186 5.363 5.893 1.00 95.75 95 LYS A N 1
ATOM 742 C CA . LYS A 1 95 ? -8.169 6.267 4.732 1.00 95.75 95 LYS A CA 1
ATOM 743 C C . LYS A 1 95 ? -8.854 5.617 3.534 1.00 95.75 95 LYS A C 1
ATOM 745 O O . LYS A 1 95 ? -9.684 6.266 2.904 1.00 95.75 95 LYS A O 1
ATOM 750 N N . ILE A 1 96 ? -8.583 4.335 3.289 1.00 95.00 96 ILE A N 1
ATOM 751 C CA . ILE A 1 96 ? -9.244 3.529 2.256 1.00 95.00 96 ILE A CA 1
ATOM 752 C C . ILE A 1 96 ? -10.760 3.528 2.473 1.00 95.00 96 ILE A C 1
ATOM 754 O O . ILE A 1 96 ? -11.513 3.850 1.555 1.00 95.00 96 ILE A O 1
ATOM 758 N N . SER A 1 97 ? -11.227 3.262 3.695 1.00 93.62 97 SER A N 1
ATOM 759 C CA . SER A 1 97 ? -12.662 3.168 3.982 1.00 93.62 97 SER A CA 1
ATOM 760 C C . SER A 1 97 ? -13.420 4.480 3.784 1.00 93.62 97 SER A C 1
ATOM 762 O O . SER A 1 97 ? -14.623 4.454 3.553 1.00 93.62 97 SER A O 1
ATOM 764 N N . LYS A 1 98 ? -12.735 5.629 3.876 1.00 92.56 98 LYS A N 1
ATOM 765 C CA . LYS A 1 98 ? -13.316 6.948 3.566 1.00 92.56 98 LYS A CA 1
ATOM 766 C C . LYS A 1 98 ? -13.456 7.205 2.065 1.00 92.56 98 LYS A C 1
ATOM 768 O O . LYS A 1 98 ? -14.222 8.085 1.688 1.00 92.56 98 LYS A O 1
ATOM 773 N N . LYS A 1 99 ? -12.675 6.509 1.237 1.00 90.06 99 LYS A N 1
ATOM 774 C CA . LYS A 1 99 ? -12.609 6.704 -0.217 1.00 90.06 99 LYS A CA 1
ATOM 775 C C . LYS A 1 99 ? -13.506 5.738 -0.977 1.00 90.06 99 LYS A C 1
ATOM 777 O O . LYS A 1 99 ? -14.136 6.149 -1.941 1.00 90.06 99 LYS A O 1
ATOM 782 N N . VAL A 1 100 ? -13.554 4.483 -0.535 1.00 88.44 100 VAL A N 1
ATOM 783 C CA . VAL A 1 100 ? -14.287 3.410 -1.219 1.00 88.44 100 VAL A CA 1
ATOM 784 C C . VAL A 1 100 ? -15.365 2.803 -0.323 1.00 88.44 100 VAL A C 1
ATOM 786 O O . VAL A 1 100 ? -16.513 3.237 -0.351 1.00 88.44 100 VAL A O 1
ATOM 789 N N . ARG A 1 101 ? -15.021 1.806 0.495 1.00 91.12 101 ARG A N 1
ATOM 790 C CA . ARG A 1 101 ? -15.926 1.120 1.424 1.00 91.12 101 ARG A CA 1
ATOM 791 C C . ARG A 1 101 ? -15.134 0.446 2.543 1.00 91.12 101 ARG A C 1
ATOM 793 O O . ARG A 1 101 ? -13.912 0.343 2.481 1.00 91.12 101 ARG A O 1
ATOM 800 N N . THR A 1 102 ? -15.831 -0.050 3.557 1.00 94.31 102 THR A N 1
ATOM 801 C CA . THR A 1 102 ? -15.243 -0.759 4.707 1.00 94.31 102 THR A CA 1
ATOM 802 C C . THR A 1 102 ? -14.871 -2.215 4.417 1.00 94.31 102 THR A C 1
ATOM 804 O O . THR A 1 102 ? -14.448 -2.929 5.318 1.00 94.31 102 THR A O 1
ATOM 807 N N . GLU A 1 103 ? -15.003 -2.676 3.177 1.00 95.50 103 GLU A N 1
ATOM 808 C CA . GLU A 1 103 ? -14.696 -4.045 2.771 1.00 95.50 103 GLU A CA 1
ATOM 809 C C . GLU A 1 103 ? -13.738 -4.048 1.577 1.00 95.50 103 GLU A C 1
ATOM 811 O O . GLU A 1 103 ? -14.070 -3.565 0.497 1.00 95.50 103 GLU A O 1
ATOM 816 N N . THR A 1 104 ? -12.547 -4.605 1.760 1.00 94.56 104 THR A N 1
ATOM 817 C CA . THR A 1 104 ? -11.540 -4.764 0.705 1.00 94.56 104 THR A CA 1
ATOM 818 C C . THR A 1 104 ? -11.522 -6.217 0.245 1.00 94.56 104 THR A C 1
ATOM 820 O O . THR A 1 104 ? -11.341 -7.116 1.071 1.00 94.56 104 THR A O 1
ATOM 823 N N . ASP A 1 105 ? -11.700 -6.460 -1.057 1.00 95.50 105 ASP A N 1
ATOM 824 C CA . ASP A 1 105 ? -11.643 -7.825 -1.595 1.00 95.50 105 ASP A CA 1
ATOM 825 C C . ASP A 1 105 ? -10.203 -8.317 -1.687 1.00 95.50 105 ASP A C 1
ATOM 827 O O . ASP A 1 105 ? -9.911 -9.446 -1.296 1.00 95.50 105 ASP A O 1
ATOM 831 N N . LEU A 1 106 ? -9.299 -7.450 -2.145 1.00 94.81 106 LEU A N 1
ATOM 832 C CA . LEU A 1 106 ? -7.877 -7.743 -2.239 1.00 94.81 106 LEU A CA 1
ATOM 833 C C . LEU A 1 106 ? -7.042 -6.547 -1.783 1.00 94.81 106 LEU A C 1
ATOM 835 O O . LEU A 1 106 ? -7.161 -5.451 -2.328 1.00 94.81 106 LEU A O 1
ATOM 839 N N . LEU A 1 107 ? -6.171 -6.776 -0.802 1.00 96.19 107 LEU A N 1
ATOM 840 C CA . LEU A 1 107 ? -5.148 -5.826 -0.387 1.00 96.19 107 LEU A CA 1
ATOM 841 C C . LEU A 1 107 ? -3.763 -6.318 -0.810 1.00 96.19 107 LEU A C 1
ATOM 843 O O . LEU A 1 107 ? -3.342 -7.410 -0.439 1.00 96.19 107 LEU A O 1
ATOM 847 N N . VAL A 1 108 ? -3.033 -5.501 -1.558 1.00 94.31 108 VAL A N 1
ATOM 848 C CA . VAL A 1 108 ? -1.671 -5.799 -2.002 1.00 94.31 108 VAL A CA 1
ATOM 849 C C . VAL A 1 108 ? -0.680 -4.956 -1.205 1.00 94.31 108 VAL A C 1
ATOM 851 O O . VAL A 1 108 ? -0.829 -3.740 -1.097 1.00 94.31 108 VAL A O 1
ATOM 854 N N . THR A 1 109 ? 0.335 -5.579 -0.615 1.00 91.75 109 THR A N 1
ATOM 855 C CA . THR A 1 109 ? 1.342 -4.883 0.198 1.00 91.75 109 THR A CA 1
ATOM 856 C C . THR A 1 109 ? 2.762 -5.289 -0.168 1.00 91.75 109 THR A C 1
ATOM 858 O O . THR A 1 109 ? 2.996 -6.316 -0.805 1.00 91.75 109 THR A O 1
ATOM 861 N N . GLY A 1 110 ? 3.716 -4.455 0.238 1.00 81.75 110 GLY A N 1
ATOM 862 C CA . GLY A 1 110 ? 5.141 -4.682 0.048 1.00 81.75 110 GLY A CA 1
ATOM 863 C C . GLY A 1 110 ? 5.804 -5.298 1.277 1.00 81.75 110 GLY A C 1
ATOM 864 O O . GLY A 1 110 ? 5.507 -4.908 2.405 1.00 81.75 110 GLY A O 1
ATOM 865 N N . LEU A 1 111 ? 6.772 -6.189 1.064 1.00 73.69 111 LEU A N 1
ATOM 866 C CA . LEU A 1 111 ? 7.693 -6.659 2.105 1.00 73.69 111 LEU A CA 1
ATOM 867 C C . LEU A 1 111 ? 9.130 -6.610 1.578 1.00 73.69 111 LEU A C 1
ATOM 869 O O . LEU A 1 111 ? 9.376 -7.109 0.487 1.00 73.69 111 LEU A O 1
ATOM 873 N N . LEU A 1 112 ? 10.076 -6.021 2.325 1.00 62.66 112 LEU A N 1
ATOM 874 C CA . LEU A 1 112 ? 11.486 -5.880 1.906 1.00 62.66 112 LEU A CA 1
ATOM 875 C C . LEU A 1 112 ? 12.012 -7.143 1.212 1.00 62.66 112 LEU A C 1
ATOM 877 O O . LEU A 1 112 ? 11.764 -8.248 1.682 1.00 62.66 112 LEU A O 1
ATOM 881 N N . ILE A 1 113 ? 12.770 -6.984 0.123 1.00 58.19 113 ILE A N 1
ATOM 882 C CA . ILE A 1 113 ? 13.112 -8.090 -0.788 1.00 58.19 113 ILE A CA 1
ATOM 883 C C . ILE A 1 113 ? 13.768 -9.293 -0.084 1.00 58.19 113 ILE A C 1
ATOM 885 O O . ILE A 1 113 ? 13.409 -10.434 -0.359 1.00 58.19 113 ILE A O 1
ATOM 889 N N . CYS A 1 114 ? 14.642 -9.050 0.901 1.00 49.53 114 CYS A N 1
ATOM 890 C CA . CYS A 1 114 ? 15.290 -10.099 1.698 1.00 49.53 114 CYS A CA 1
ATOM 891 C C . CYS A 1 114 ? 14.306 -10.877 2.590 1.00 49.53 114 CYS A C 1
ATOM 893 O O . CYS A 1 114 ? 14.556 -12.019 2.964 1.00 49.53 114 CYS A O 1
ATOM 895 N N . LEU A 1 115 ? 13.194 -10.247 2.964 1.00 59.06 115 LEU A N 1
ATOM 896 C CA . LEU A 1 115 ? 12.129 -10.835 3.769 1.00 59.06 115 LEU A CA 1
ATOM 897 C C . LEU A 1 115 ? 11.067 -11.504 2.889 1.00 59.06 115 LEU A C 1
ATOM 899 O O . LEU A 1 115 ? 10.540 -12.540 3.284 1.00 59.06 115 LEU A O 1
ATOM 903 N N . ALA A 1 116 ? 10.807 -10.962 1.695 1.00 61.19 116 ALA A N 1
ATOM 904 C CA . ALA A 1 116 ? 9.871 -11.529 0.726 1.00 61.19 116 ALA A CA 1
ATOM 905 C C . ALA A 1 116 ? 10.331 -12.881 0.148 1.00 61.19 116 ALA A C 1
ATOM 907 O O . ALA A 1 116 ? 9.504 -13.685 -0.265 1.00 61.19 116 ALA A O 1
ATOM 908 N N . GLN A 1 117 ? 11.639 -13.164 0.171 1.00 66.69 117 GLN A N 1
ATOM 909 C CA . GLN A 1 117 ? 12.200 -14.475 -0.190 1.00 66.69 117 GLN A CA 1
ATOM 910 C C . GLN A 1 117 ? 11.927 -15.570 0.857 1.00 66.69 117 GLN A C 1
ATOM 912 O O . GLN A 1 117 ? 12.179 -16.745 0.602 1.00 66.69 117 GLN A O 1
ATOM 917 N N . ASN A 1 118 ? 11.433 -15.208 2.045 1.00 74.19 118 ASN A N 1
ATOM 918 C CA . ASN A 1 118 ? 11.068 -16.163 3.081 1.00 74.19 118 ASN A CA 1
ATOM 919 C C . ASN A 1 118 ? 9.550 -16.382 3.072 1.00 74.19 118 ASN A C 1
ATOM 921 O O . ASN A 1 118 ? 8.795 -15.597 3.650 1.00 74.19 118 ASN A O 1
ATOM 925 N N . GLU A 1 119 ? 9.111 -17.488 2.471 1.00 75.25 119 GLU A N 1
ATOM 926 C CA . GLU A 1 119 ? 7.690 -17.858 2.370 1.00 75.25 119 GLU A CA 1
ATOM 927 C C . GLU A 1 119 ? 6.981 -17.888 3.733 1.00 75.25 119 GLU A C 1
ATOM 929 O O . GLU A 1 119 ? 5.820 -17.489 3.849 1.00 75.25 119 GLU A O 1
ATOM 934 N N . GLY A 1 120 ? 7.690 -18.287 4.795 1.00 80.62 120 GLY A N 1
ATOM 935 C CA . GLY A 1 120 ? 7.163 -18.285 6.157 1.00 80.62 120 GLY A CA 1
ATOM 936 C C . GLY A 1 120 ? 6.874 -16.878 6.687 1.00 80.62 120 GLY A C 1
ATOM 937 O O . GLY A 1 120 ? 5.888 -16.686 7.399 1.00 80.62 120 GLY A O 1
ATOM 938 N N . LYS A 1 121 ? 7.687 -15.875 6.334 1.00 77.56 121 LYS A N 1
ATOM 939 C CA . LYS A 1 121 ? 7.436 -14.469 6.694 1.00 77.56 121 LYS A CA 1
ATOM 940 C C . LYS A 1 121 ? 6.291 -13.875 5.876 1.00 77.56 121 LYS A C 1
ATOM 942 O O . LYS A 1 121 ? 5.422 -13.234 6.462 1.00 77.56 121 LYS A O 1
ATOM 947 N N . CYS A 1 122 ? 6.240 -14.146 4.570 1.00 79.06 122 CYS A N 1
ATOM 948 C CA . CYS A 1 122 ? 5.129 -13.728 3.709 1.00 79.06 122 CYS A CA 1
ATOM 949 C C . CYS A 1 122 ? 3.793 -14.300 4.192 1.00 79.06 122 CYS A C 1
ATOM 951 O O . CYS A 1 122 ? 2.814 -13.565 4.312 1.00 79.06 122 CYS A O 1
ATOM 953 N N . SER A 1 123 ? 3.767 -15.587 4.544 1.00 84.25 123 SER A N 1
ATOM 954 C CA . SER A 1 123 ? 2.565 -16.262 5.048 1.00 84.25 123 SER A CA 1
ATOM 955 C C . SER A 1 123 ? 2.108 -15.691 6.390 1.00 84.25 123 SER A C 1
ATOM 957 O O . SER A 1 123 ? 0.922 -15.425 6.574 1.00 84.25 123 SER A O 1
ATOM 959 N N . LYS A 1 124 ? 3.044 -15.438 7.318 1.00 86.81 124 LYS A N 1
ATOM 960 C CA . LYS A 1 124 ? 2.737 -14.808 8.613 1.00 86.81 124 LYS A CA 1
ATOM 961 C C . LYS A 1 124 ? 2.170 -13.401 8.445 1.00 86.81 124 LYS A C 1
ATOM 963 O O . LYS A 1 124 ? 1.151 -13.095 9.051 1.00 86.81 124 LYS A O 1
ATOM 968 N N . LEU A 1 125 ? 2.794 -12.572 7.606 1.00 86.31 125 LEU A N 1
ATOM 969 C CA . LEU A 1 125 ? 2.303 -11.223 7.333 1.00 86.31 125 LEU A CA 1
ATOM 970 C C . LEU A 1 125 ? 0.909 -11.266 6.699 1.00 86.31 125 LEU A C 1
ATOM 972 O O . LEU A 1 125 ? 0.002 -10.589 7.166 1.00 86.31 125 LEU A O 1
ATOM 976 N N . THR A 1 126 ? 0.716 -12.119 5.692 1.00 89.56 126 THR A N 1
ATOM 977 C CA . THR A 1 126 ? -0.584 -12.317 5.031 1.00 89.56 126 THR A CA 1
ATOM 978 C C . THR A 1 126 ? -1.669 -12.675 6.045 1.00 89.56 126 THR A C 1
ATOM 980 O O . THR A 1 126 ? -2.719 -12.038 6.070 1.00 89.56 126 THR A O 1
ATOM 983 N N . ALA A 1 127 ? -1.398 -13.635 6.934 1.00 90.56 127 ALA A N 1
ATOM 984 C CA . ALA A 1 127 ? -2.340 -14.046 7.970 1.00 90.56 127 ALA A CA 1
ATOM 985 C C . ALA A 1 127 ? -2.679 -12.915 8.957 1.00 90.56 127 ALA A C 1
ATOM 987 O O . ALA A 1 127 ? -3.822 -12.814 9.389 1.00 90.56 127 ALA A O 1
ATOM 988 N N . CYS A 1 128 ? -1.720 -12.049 9.293 1.00 90.31 128 CYS A N 1
ATOM 989 C CA . CYS A 1 128 ? -1.949 -10.923 10.203 1.00 90.31 128 CYS A CA 1
ATOM 990 C C . CYS A 1 128 ? -2.727 -9.759 9.578 1.00 90.31 128 CYS A C 1
ATOM 992 O O . CYS A 1 128 ? -3.298 -8.953 10.309 1.00 90.31 128 CYS A O 1
ATOM 994 N N . LEU A 1 129 ? -2.744 -9.655 8.249 1.00 93.81 129 LEU A N 1
ATOM 995 C CA . LEU A 1 129 ? -3.400 -8.560 7.532 1.00 93.81 129 LEU A CA 1
ATOM 996 C C . LEU A 1 129 ? -4.790 -8.928 6.993 1.00 93.81 129 LEU A C 1
ATOM 998 O O . LEU A 1 129 ? -5.536 -8.035 6.594 1.00 93.81 129 LEU A O 1
ATOM 1002 N N . ILE A 1 130 ? -5.164 -10.209 7.010 1.00 96.38 130 ILE A N 1
ATOM 1003 C CA . ILE A 1 130 ? -6.508 -10.686 6.655 1.00 96.38 130 ILE A CA 1
ATOM 1004 C C . ILE A 1 130 ? -7.400 -10.693 7.896 1.00 96.38 130 ILE A C 1
ATOM 1006 O O . ILE A 1 130 ? -6.983 -11.117 8.971 1.00 96.38 130 ILE A O 1
ATOM 1010 N N . GLY A 1 131 ? -8.657 -10.283 7.732 1.00 96.62 131 GLY A N 1
ATOM 1011 C CA . GLY A 1 131 ? -9.670 -10.421 8.772 1.00 96.62 131 GLY A CA 1
ATOM 1012 C C . GLY A 1 131 ? -10.560 -9.199 8.934 1.00 96.62 131 GLY A C 1
ATOM 1013 O O . GLY A 1 131 ? -10.687 -8.363 8.038 1.00 96.62 131 GLY A O 1
ATOM 1014 N N . VAL A 1 132 ? -11.203 -9.132 10.097 1.00 97.31 132 VAL A N 1
ATOM 1015 C CA . VAL A 1 132 ? -12.074 -8.031 10.509 1.00 97.31 132 VAL A CA 1
ATOM 1016 C C . VAL A 1 132 ? -11.348 -7.226 11.577 1.00 97.31 132 VAL A C 1
ATOM 1018 O O . VAL A 1 132 ? -11.001 -7.751 12.633 1.00 97.31 132 VAL A O 1
ATOM 1021 N N . PHE A 1 133 ? -11.138 -5.945 11.304 1.00 95.81 133 PHE A N 1
ATOM 1022 C CA . PHE A 1 133 ? -10.371 -5.043 12.148 1.00 95.81 133 PHE A CA 1
ATOM 1023 C C . PHE A 1 133 ? -11.274 -3.956 12.712 1.00 95.81 133 PHE A C 1
ATOM 1025 O O . PHE A 1 133 ? -11.907 -3.202 11.969 1.00 95.81 133 PHE A O 1
ATOM 1032 N N . VAL A 1 134 ? -11.306 -3.847 14.038 1.00 95.31 134 VAL A N 1
ATOM 1033 C CA . VAL A 1 134 ? -11.902 -2.700 14.724 1.00 95.31 134 VAL A CA 1
ATOM 1034 C C . VAL A 1 134 ? -10.857 -1.591 14.739 1.00 95.31 134 VAL A C 1
ATOM 1036 O O . VAL A 1 134 ? -9.923 -1.615 15.535 1.00 95.31 134 VAL A O 1
ATOM 1039 N N . ILE A 1 135 ? -10.991 -0.633 13.827 1.00 94.62 135 ILE A N 1
ATOM 1040 C CA . ILE A 1 135 ? -10.037 0.471 13.693 1.00 94.62 135 ILE A CA 1
ATOM 1041 C C . ILE A 1 135 ? -10.209 1.451 14.853 1.00 94.62 135 ILE A C 1
ATOM 1043 O O . ILE A 1 135 ? -9.225 1.884 15.444 1.00 94.62 135 ILE A O 1
ATOM 1047 N N . ASN A 1 136 ? -11.461 1.789 15.176 1.00 91.44 136 ASN A N 1
ATOM 1048 C CA . ASN A 1 136 ? -11.879 2.561 16.348 1.00 91.44 136 ASN A CA 1
ATOM 1049 C C . ASN A 1 136 ? -13.364 2.280 16.653 1.00 91.44 136 ASN A C 1
ATOM 1051 O O . ASN A 1 136 ? -14.008 1.494 15.960 1.00 91.44 136 ASN A O 1
ATOM 1055 N N . SER A 1 137 ? -13.936 2.954 17.656 1.00 89.50 137 SER A N 1
ATOM 1056 C CA . SER A 1 137 ? -15.321 2.730 18.111 1.00 89.50 137 SER A CA 1
ATOM 1057 C C . SER A 1 137 ? -16.412 2.942 17.052 1.00 89.50 137 SER A C 1
ATOM 1059 O O . SER A 1 137 ? -17.543 2.512 17.260 1.00 89.50 137 SER A O 1
ATOM 1061 N N . LYS A 1 138 ? -16.102 3.603 15.931 1.00 93.12 138 LYS A N 1
ATOM 1062 C CA . LYS A 1 138 ? -17.051 3.911 14.850 1.00 93.12 138 LYS A CA 1
ATOM 1063 C C . LYS A 1 138 ? -16.712 3.226 13.529 1.00 93.12 138 LYS A C 1
ATOM 1065 O O . LYS A 1 138 ? -17.463 3.388 12.571 1.00 93.12 138 LYS A O 1
ATOM 1070 N N . LEU A 1 139 ? -15.585 2.519 13.446 1.00 95.56 139 LEU A N 1
ATOM 1071 C CA . LEU A 1 139 ? -15.074 2.004 12.183 1.00 95.56 139 LEU A CA 1
ATOM 1072 C C . LEU A 1 139 ? -14.569 0.573 12.323 1.00 95.56 139 LEU A C 1
ATOM 1074 O O . LEU A 1 139 ? -13.582 0.307 13.007 1.00 95.56 139 LEU A O 1
ATOM 1078 N N . ILE A 1 140 ? -15.229 -0.319 11.591 1.00 97.00 140 ILE A N 1
ATOM 1079 C CA . ILE A 1 140 ? -14.832 -1.710 11.401 1.00 97.00 140 ILE A CA 1
ATOM 1080 C C . ILE A 1 140 ? -14.539 -1.890 9.915 1.00 97.00 140 ILE A C 1
ATOM 1082 O O . ILE A 1 140 ? -15.336 -1.464 9.078 1.00 97.00 140 ILE A O 1
ATOM 1086 N N . VAL A 1 141 ? -13.399 -2.493 9.592 1.00 97.25 141 VAL A N 1
ATOM 1087 C CA . VAL A 1 141 ? -12.964 -2.749 8.215 1.00 97.25 141 VAL A CA 1
ATOM 1088 C C . VAL A 1 141 ? -12.680 -4.235 8.038 1.00 97.25 141 VAL A C 1
ATOM 1090 O O . VAL A 1 141 ? -12.071 -4.855 8.903 1.00 97.25 141 VAL A O 1
ATOM 1093 N N . THR A 1 142 ? -13.104 -4.801 6.913 1.00 97.88 142 THR A N 1
ATOM 1094 C CA . THR A 1 142 ? -12.854 -6.197 6.540 1.00 97.88 142 THR A CA 1
ATOM 1095 C C . THR A 1 142 ? -11.883 -6.260 5.369 1.00 97.88 142 THR A C 1
ATOM 1097 O O . THR A 1 142 ? -12.064 -5.559 4.373 1.00 97.88 142 THR A O 1
ATOM 1100 N N . VAL A 1 143 ? -10.878 -7.127 5.466 1.00 97.56 143 VAL A N 1
ATOM 1101 C CA . VAL A 1 143 ? -9.940 -7.447 4.384 1.00 97.56 143 VAL A CA 1
ATOM 1102 C C . VAL A 1 143 ? -10.040 -8.938 4.098 1.00 97.56 143 VAL A C 1
ATOM 1104 O O . VAL A 1 143 ? -9.707 -9.756 4.956 1.00 97.56 143 VAL A O 1
ATOM 1107 N N . LYS A 1 144 ? -10.533 -9.295 2.906 1.00 96.50 144 LYS A N 1
ATOM 1108 C CA . LYS A 1 144 ? -10.821 -10.694 2.544 1.00 96.50 144 LYS A CA 1
ATOM 1109 C C . LYS A 1 144 ? -9.578 -11.466 2.119 1.00 96.50 144 LYS A C 1
ATOM 1111 O O . LYS A 1 144 ? -9.399 -12.610 2.529 1.00 96.50 144 LYS A O 1
ATOM 1116 N N . LYS A 1 145 ? -8.731 -10.851 1.293 1.00 95.19 145 LYS A N 1
ATOM 1117 C CA . LYS A 1 145 ? -7.500 -11.450 0.769 1.00 95.19 145 LYS A CA 1
ATOM 1118 C C . LYS A 1 145 ? -6.358 -10.446 0.850 1.00 95.19 145 LYS A C 1
ATOM 1120 O O . LYS A 1 145 ? -6.556 -9.251 0.632 1.00 95.19 145 LYS A O 1
ATOM 1125 N N . VAL A 1 146 ? -5.161 -10.950 1.138 1.00 94.44 146 VAL A N 1
ATOM 1126 C CA . VAL A 1 146 ? -3.917 -10.179 1.104 1.00 94.44 146 VAL A CA 1
ATOM 1127 C C . VAL A 1 146 ? -2.931 -10.855 0.164 1.00 94.44 146 VAL A C 1
ATOM 1129 O O . VAL A 1 146 ? -2.825 -12.079 0.146 1.00 94.44 146 VAL A O 1
ATOM 1132 N N . MET A 1 147 ? -2.214 -10.044 -0.603 1.00 90.88 147 MET A N 1
ATOM 1133 C CA . MET A 1 147 ? -1.096 -10.460 -1.437 1.00 90.88 147 MET A CA 1
ATOM 1134 C C . MET A 1 147 ? 0.142 -9.651 -1.060 1.00 90.88 147 MET A C 1
ATOM 1136 O O . MET A 1 147 ? 0.077 -8.432 -0.903 1.00 90.88 147 MET A O 1
ATOM 1140 N N . VAL A 1 148 ? 1.275 -10.332 -0.907 1.00 87.94 148 VAL A N 1
ATOM 1141 C CA . VAL A 1 148 ? 2.546 -9.715 -0.517 1.00 87.94 148 VAL A CA 1
ATOM 1142 C C . VAL A 1 148 ? 3.511 -9.807 -1.688 1.00 87.94 148 VAL A C 1
ATOM 1144 O O . VAL A 1 148 ? 3.834 -10.904 -2.134 1.00 87.94 148 VAL A O 1
ATOM 1147 N N . LEU A 1 149 ? 3.985 -8.659 -2.166 1.00 81.94 149 LEU A N 1
ATOM 1148 C CA . LEU A 1 149 ? 4.921 -8.565 -3.283 1.00 81.94 149 LEU A CA 1
ATOM 1149 C C . LEU A 1 149 ? 6.255 -7.941 -2.834 1.00 81.94 149 LEU A C 1
ATOM 1151 O O . LEU A 1 149 ? 6.278 -7.058 -1.970 1.00 81.94 149 LEU A O 1
ATOM 1155 N N . PRO A 1 150 ? 7.393 -8.340 -3.425 1.00 75.94 150 PRO A N 1
ATOM 1156 C CA . PRO A 1 150 ? 8.651 -7.637 -3.217 1.00 75.94 150 PRO A CA 1
ATOM 1157 C C . PRO A 1 150 ? 8.603 -6.187 -3.753 1.00 75.94 150 PRO A C 1
ATOM 1159 O O . PRO A 1 150 ? 8.090 -5.949 -4.853 1.00 75.94 150 PRO A O 1
ATOM 1162 N N . PRO A 1 151 ? 9.199 -5.206 -3.045 1.00 65.69 151 PRO A N 1
ATOM 1163 C CA . PRO A 1 151 ? 9.476 -3.877 -3.572 1.00 65.69 151 PRO A CA 1
ATOM 1164 C C . PRO A 1 151 ? 10.273 -3.978 -4.874 1.00 65.69 151 PRO A C 1
ATOM 1166 O O . PRO A 1 151 ? 11.259 -4.709 -4.941 1.00 65.69 151 PRO A O 1
ATOM 1169 N N . GLY A 1 152 ? 9.848 -3.249 -5.906 1.00 70.06 152 GLY A N 1
ATOM 1170 C CA . GLY A 1 152 ? 10.425 -3.329 -7.253 1.00 70.06 152 GLY A CA 1
ATOM 1171 C C . GLY A 1 152 ? 9.513 -4.026 -8.261 1.00 70.06 152 GLY A C 1
ATOM 1172 O O . GLY A 1 152 ? 9.368 -3.509 -9.364 1.00 70.06 152 GLY A O 1
ATOM 1173 N N . ILE A 1 153 ? 8.801 -5.094 -7.870 1.00 71.88 153 ILE A N 1
ATOM 1174 C CA . ILE A 1 153 ? 7.735 -5.670 -8.713 1.00 71.88 153 ILE A CA 1
ATOM 1175 C C . ILE A 1 153 ? 6.627 -4.637 -8.929 1.00 71.88 153 ILE A C 1
ATOM 1177 O O . ILE A 1 153 ? 6.179 -4.442 -10.053 1.00 71.88 153 ILE A O 1
ATOM 1181 N N . GLY A 1 154 ? 6.264 -3.891 -7.881 1.00 74.38 154 GLY A N 1
ATOM 1182 C CA . GLY A 1 154 ? 5.324 -2.775 -8.000 1.00 74.38 154 GLY A CA 1
ATOM 1183 C C . GLY A 1 154 ? 5.823 -1.678 -8.948 1.00 74.38 154 GLY A C 1
ATOM 1184 O O . GLY A 1 154 ? 5.070 -1.199 -9.779 1.00 74.38 154 GLY A O 1
ATOM 1185 N N . VAL A 1 155 ? 7.105 -1.307 -8.903 1.00 76.12 155 VAL A N 1
ATOM 1186 C CA . VAL A 1 155 ? 7.648 -0.303 -9.843 1.00 76.12 155 VAL A CA 1
ATOM 1187 C C . VAL A 1 155 ? 7.558 -0.788 -11.288 1.00 76.12 155 VAL A C 1
ATOM 1189 O O . VAL A 1 155 ? 7.103 -0.063 -12.168 1.00 76.12 155 VAL A O 1
ATOM 1192 N N . ILE A 1 156 ? 7.975 -2.029 -11.524 1.00 75.38 156 ILE A N 1
ATOM 1193 C CA . ILE A 1 156 ? 7.923 -2.661 -12.839 1.00 75.38 156 ILE A CA 1
ATOM 1194 C C . ILE A 1 156 ? 6.484 -2.698 -13.373 1.00 75.38 156 ILE A C 1
ATOM 1196 O O . ILE A 1 156 ? 6.240 -2.358 -14.533 1.00 75.38 156 ILE A O 1
ATOM 1200 N N . ASN A 1 157 ? 5.531 -3.073 -12.520 1.00 73.75 157 ASN A N 1
ATOM 1201 C CA . ASN A 1 157 ? 4.138 -3.211 -12.916 1.00 73.75 157 ASN A CA 1
ATOM 1202 C C . ASN A 1 157 ? 3.440 -1.860 -13.151 1.00 73.75 157 ASN A C 1
ATOM 1204 O O . ASN A 1 157 ? 2.573 -1.761 -14.010 1.00 73.75 157 ASN A O 1
ATOM 1208 N N . ASP A 1 158 ? 3.828 -0.798 -12.437 1.00 82.25 158 ASP A N 1
ATOM 1209 C CA . ASP A 1 158 ? 3.371 0.571 -12.728 1.00 82.25 158 ASP A CA 1
ATOM 1210 C C . ASP A 1 158 ? 3.881 1.059 -14.089 1.00 82.25 158 ASP A C 1
ATOM 1212 O O . ASP A 1 158 ? 3.138 1.692 -14.830 1.00 82.25 158 ASP A O 1
ATOM 1216 N N . ILE A 1 159 ? 5.131 0.751 -14.442 1.00 79.25 159 ILE A N 1
ATOM 1217 C CA . ILE A 1 159 ? 5.720 1.196 -15.713 1.00 79.25 159 ILE A CA 1
ATOM 1218 C C . ILE A 1 159 ? 5.094 0.477 -16.915 1.00 79.25 159 ILE A C 1
ATOM 1220 O O . ILE A 1 159 ? 4.828 1.119 -17.925 1.00 79.25 159 ILE A O 1
ATOM 1224 N N . THR A 1 160 ? 4.851 -0.830 -16.810 1.00 74.88 160 THR A N 1
ATOM 1225 C CA . THR A 1 160 ? 4.315 -1.644 -17.922 1.00 74.88 160 THR A CA 1
ATOM 1226 C C . THR A 1 160 ? 2.835 -1.463 -18.182 1.00 74.88 160 THR A C 1
ATOM 1228 O O . THR A 1 160 ? 2.402 -1.597 -19.319 1.00 74.88 160 THR A O 1
ATOM 1231 N N . ASN A 1 161 ? 2.061 -1.128 -17.153 1.00 73.62 161 ASN A N 1
ATOM 1232 C CA . ASN A 1 161 ? 0.633 -0.847 -17.290 1.00 73.62 161 ASN A CA 1
ATOM 1233 C C . ASN A 1 161 ? 0.346 0.591 -17.758 1.00 73.62 161 ASN A C 1
ATOM 1235 O O . ASN A 1 161 ? -0.782 1.067 -17.651 1.00 73.62 161 ASN A O 1
ATOM 1239 N N . ARG A 1 162 ? 1.359 1.321 -18.241 1.00 73.38 162 ARG A N 1
ATOM 1240 C CA . ARG A 1 162 ? 1.201 2.675 -18.778 1.00 73.38 162 ARG A CA 1
ATOM 1241 C C . ARG A 1 162 ? 1.444 2.693 -20.276 1.00 73.38 162 ARG A C 1
ATOM 1243 O O . ARG A 1 162 ? 2.532 2.357 -20.747 1.00 73.38 162 ARG A O 1
ATOM 1250 N N . ASP A 1 163 ? 0.459 3.212 -20.997 1.00 63.09 163 ASP A N 1
ATOM 1251 C CA . ASP A 1 163 ? 0.570 3.455 -22.429 1.00 63.09 163 ASP A CA 1
ATOM 1252 C C . ASP A 1 163 ? 1.759 4.380 -22.739 1.00 63.09 163 ASP A C 1
ATOM 1254 O O . ASP A 1 163 ? 1.898 5.471 -22.180 1.00 63.09 163 ASP A O 1
ATOM 1258 N N . GLY A 1 164 ? 2.629 3.934 -23.648 1.00 62.16 164 GLY A N 1
ATOM 1259 C CA . GLY A 1 164 ? 3.723 4.734 -24.204 1.00 62.16 164 GLY A CA 1
ATOM 1260 C C . GLY A 1 164 ? 5.051 4.733 -23.436 1.00 62.16 164 GLY A C 1
ATOM 1261 O O . GLY A 1 164 ? 5.965 5.427 -23.877 1.00 62.16 164 GLY A O 1
ATOM 1262 N N . LEU A 1 165 ? 5.196 3.984 -22.330 1.00 58.91 165 LEU A N 1
ATOM 1263 C CA . LEU A 1 165 ? 6.461 3.926 -21.573 1.00 58.91 165 LEU A CA 1
ATOM 1264 C C . LEU A 1 165 ? 7.336 2.701 -21.879 1.00 58.91 165 LEU A C 1
ATOM 1266 O O . LEU A 1 165 ? 8.531 2.895 -22.061 1.00 58.91 165 LEU A O 1
ATOM 1270 N N . ILE A 1 166 ? 6.769 1.488 -21.907 1.00 58.44 166 ILE A N 1
ATOM 1271 C CA . ILE A 1 166 ? 7.332 0.197 -22.379 1.00 58.44 166 ILE A CA 1
ATOM 1272 C C . ILE A 1 166 ? 6.185 -0.829 -22.280 1.00 58.44 166 ILE A C 1
ATOM 1274 O O . ILE A 1 166 ? 5.496 -0.860 -21.262 1.00 58.44 166 ILE A O 1
ATOM 1278 N N . THR A 1 167 ? 5.975 -1.672 -23.291 1.00 59.31 167 THR A N 1
ATOM 1279 C CA . THR A 1 167 ? 4.896 -2.688 -23.280 1.00 59.31 167 THR A CA 1
ATOM 1280 C C . THR A 1 167 ? 5.281 -3.965 -22.511 1.00 59.31 167 THR A C 1
ATOM 1282 O O . THR A 1 167 ? 6.465 -4.266 -22.343 1.00 59.31 167 THR A O 1
ATOM 1285 N N . GLU A 1 168 ? 4.297 -4.755 -22.048 1.00 54.25 168 GLU A N 1
ATOM 1286 C CA . GLU A 1 168 ? 4.544 -6.063 -21.397 1.00 54.25 168 GLU A CA 1
ATOM 1287 C C . GLU A 1 168 ? 5.333 -7.011 -22.325 1.00 54.25 168 GLU A C 1
ATOM 1289 O O . GLU A 1 168 ? 6.280 -7.661 -21.877 1.00 54.25 168 GLU A O 1
ATOM 1294 N N . ASP A 1 169 ? 5.030 -7.007 -23.627 1.00 60.75 169 ASP A N 1
ATOM 1295 C CA . ASP A 1 169 ? 5.736 -7.793 -24.651 1.00 60.75 169 ASP A CA 1
ATOM 1296 C C . ASP A 1 169 ? 7.214 -7.401 -24.797 1.00 60.75 169 ASP A C 1
ATOM 1298 O O . ASP A 1 169 ? 8.072 -8.253 -25.044 1.00 60.75 169 ASP A O 1
ATOM 1302 N N . GLU A 1 170 ? 7.538 -6.122 -24.601 1.00 56.75 170 GLU A N 1
ATOM 1303 C CA . GLU A 1 170 ? 8.916 -5.630 -24.582 1.00 56.75 170 GLU A CA 1
ATOM 1304 C C . GLU A 1 170 ? 9.608 -5.923 -23.246 1.00 56.75 170 GLU A C 1
ATOM 1306 O O . GLU A 1 170 ? 10.817 -6.162 -23.221 1.00 56.75 170 GLU A O 1
ATOM 1311 N N . LEU A 1 171 ? 8.868 -5.945 -22.131 1.00 56.62 171 LEU A N 1
ATOM 1312 C CA . LEU A 1 171 ? 9.448 -6.115 -20.802 1.00 56.62 171 LEU A CA 1
ATOM 1313 C C . LEU A 1 171 ? 9.664 -7.582 -20.401 1.00 56.62 171 LEU A C 1
ATOM 1315 O O . LEU A 1 171 ? 10.712 -7.917 -19.844 1.00 56.62 171 LEU A O 1
ATOM 1319 N N . VAL A 1 172 ? 8.711 -8.477 -20.662 1.00 52.66 172 VAL A N 1
ATOM 1320 C CA . VAL A 1 172 ? 8.772 -9.887 -20.232 1.00 52.66 172 VAL A CA 1
ATOM 1321 C C . VAL A 1 172 ? 10.050 -10.600 -20.712 1.00 52.66 172 VAL A C 1
ATOM 1323 O O . VAL A 1 172 ? 10.685 -11.287 -19.901 1.00 52.66 172 VAL A O 1
ATOM 1326 N N . PRO A 1 173 ? 10.516 -10.427 -21.966 1.00 56.72 173 PRO A N 1
ATOM 1327 C CA . PRO A 1 173 ? 11.795 -10.980 -22.413 1.00 56.72 173 PRO A CA 1
ATOM 1328 C C . PRO A 1 173 ? 13.004 -10.398 -21.666 1.00 56.72 173 PRO A C 1
ATOM 1330 O O . PRO A 1 173 ? 13.994 -11.101 -21.451 1.00 56.72 173 PRO A O 1
ATOM 1333 N N . LEU A 1 174 ? 12.937 -9.130 -21.249 1.00 50.44 174 LEU A N 1
ATOM 1334 C CA . LEU A 1 174 ? 13.998 -8.455 -20.498 1.00 50.44 174 LEU A CA 1
ATOM 1335 C C . LEU A 1 174 ? 14.049 -8.942 -19.045 1.00 50.44 174 LEU A C 1
ATOM 1337 O O . LEU A 1 174 ? 15.135 -9.230 -18.540 1.00 50.44 174 LEU A O 1
ATOM 1341 N N . LEU A 1 175 ? 12.892 -9.125 -18.402 1.00 48.72 175 LEU A N 1
ATOM 1342 C CA . LEU A 1 175 ? 12.790 -9.675 -17.047 1.00 48.72 175 LEU A CA 1
ATOM 1343 C C . LEU A 1 175 ? 13.247 -11.131 -16.985 1.00 48.72 175 LEU A C 1
ATOM 1345 O O . LEU A 1 175 ? 14.060 -11.467 -16.130 1.00 48.72 175 LEU A O 1
ATOM 1349 N N . LYS A 1 176 ? 12.816 -11.992 -17.918 1.00 46.00 176 LYS A N 1
ATOM 1350 C CA . LYS A 1 176 ? 13.258 -13.401 -17.971 1.00 46.00 176 LYS A CA 1
ATOM 1351 C C . LYS A 1 176 ? 14.779 -13.541 -18.110 1.00 46.00 176 LYS A C 1
ATOM 1353 O O . LYS A 1 176 ? 15.348 -14.521 -17.637 1.00 46.00 176 LYS A O 1
ATOM 1358 N N . ARG A 1 177 ? 15.440 -12.553 -18.723 1.00 47.91 177 ARG A N 1
ATOM 1359 C CA . ARG A 1 177 ? 16.905 -12.483 -18.850 1.00 47.91 177 ARG A CA 1
ATOM 1360 C C . ARG A 1 177 ? 17.589 -11.878 -17.619 1.00 47.91 177 ARG A C 1
ATOM 1362 O O . ARG A 1 177 ? 18.697 -12.294 -17.307 1.00 47.91 177 ARG A O 1
ATOM 1369 N N . ALA A 1 178 ? 16.955 -10.924 -16.935 1.00 41.38 178 ALA A N 1
ATOM 1370 C CA . ALA A 1 178 ? 17.556 -10.160 -15.838 1.00 41.38 178 ALA A CA 1
ATOM 1371 C C . ALA A 1 178 ? 17.282 -10.735 -14.433 1.00 41.38 178 ALA A C 1
ATOM 1373 O O . ALA A 1 178 ? 18.150 -10.667 -13.567 1.00 41.38 178 ALA A O 1
ATOM 1374 N N . VAL A 1 179 ? 16.106 -11.323 -14.187 1.00 39.53 179 VAL A N 1
ATOM 1375 C CA . VAL A 1 179 ? 15.661 -11.809 -12.862 1.00 39.53 179 VAL A CA 1
ATOM 1376 C C . VAL A 1 179 ? 16.584 -12.879 -12.253 1.00 39.53 179 VAL A C 1
ATOM 1378 O O . VAL A 1 179 ? 16.874 -12.776 -11.060 1.00 39.53 179 VAL A O 1
ATOM 1381 N N . PRO A 1 180 ? 17.141 -13.842 -13.018 1.00 42.62 180 PRO A N 1
ATOM 1382 C CA . PRO A 1 180 ? 18.116 -14.796 -12.481 1.00 42.62 180 PRO A CA 1
ATOM 1383 C C . PRO A 1 180 ? 19.449 -14.165 -12.028 1.00 42.62 180 PRO A C 1
ATOM 1385 O O . PRO A 1 180 ? 20.183 -14.795 -11.273 1.00 42.62 180 PRO A O 1
ATOM 1388 N N . GLN A 1 181 ? 19.770 -12.939 -12.467 1.00 41.16 181 GLN A N 1
ATOM 1389 C CA . GLN A 1 181 ? 21.014 -12.218 -12.135 1.00 41.16 181 GLN A CA 1
ATOM 1390 C C . GLN A 1 181 ? 20.790 -11.087 -11.109 1.00 41.16 181 GLN A C 1
ATOM 1392 O O . GLN A 1 181 ? 21.632 -10.815 -10.256 1.00 41.16 181 GLN A O 1
ATOM 1397 N N . LEU A 1 182 ? 19.602 -10.478 -11.085 1.00 40.06 182 LEU A N 1
ATOM 1398 C CA . LEU A 1 182 ? 19.344 -9.265 -10.301 1.00 40.06 182 LEU A CA 1
ATOM 1399 C C . LEU A 1 182 ? 19.195 -9.491 -8.782 1.00 40.06 182 LEU A C 1
ATOM 1401 O O . LEU A 1 182 ? 19.392 -8.560 -8.003 1.00 40.06 182 LEU A O 1
ATOM 1405 N N . ALA A 1 183 ? 18.901 -10.711 -8.324 1.00 41.09 183 ALA A N 1
ATOM 1406 C CA . ALA A 1 183 ? 18.687 -10.984 -6.897 1.00 41.09 183 ALA A CA 1
ATOM 1407 C C . ALA A 1 183 ? 19.985 -11.147 -6.074 1.00 41.09 183 ALA A C 1
ATOM 1409 O O . ALA A 1 183 ? 19.927 -11.222 -4.848 1.00 41.09 183 ALA A O 1
ATOM 1410 N N . SER A 1 184 ? 21.159 -11.173 -6.717 1.00 39.59 184 SER A N 1
ATOM 1411 C CA . SER A 1 184 ? 22.457 -11.275 -6.030 1.00 39.59 184 SER A CA 1
ATOM 1412 C C . SER A 1 184 ? 23.397 -10.098 -6.314 1.00 39.59 184 SER A C 1
ATOM 1414 O O . SER A 1 184 ? 24.214 -9.763 -5.452 1.00 39.59 184 SER A O 1
ATOM 1416 N N . ASP A 1 185 ? 23.255 -9.436 -7.464 1.00 39.81 185 ASP A N 1
ATOM 1417 C CA . ASP A 1 185 ? 24.275 -8.515 -7.972 1.00 39.81 185 ASP A CA 1
ATOM 1418 C C . ASP A 1 185 ? 24.154 -7.086 -7.425 1.00 39.81 185 ASP A C 1
ATOM 1420 O O . ASP A 1 185 ? 25.174 -6.490 -7.112 1.00 39.81 185 ASP A O 1
ATOM 1424 N N . VAL A 1 186 ? 22.960 -6.557 -7.127 1.00 43.38 186 VAL A N 1
ATOM 1425 C CA . VAL A 1 186 ? 22.836 -5.241 -6.447 1.00 43.38 186 VAL A CA 1
ATOM 1426 C C . VAL A 1 186 ? 23.426 -5.280 -5.027 1.00 43.38 186 VAL A C 1
ATOM 1428 O O . VAL A 1 186 ? 24.040 -4.320 -4.569 1.00 43.38 186 VAL A O 1
ATOM 1431 N N . VAL A 1 187 ? 23.320 -6.426 -4.348 1.00 40.62 187 VAL A N 1
ATOM 1432 C CA . VAL A 1 187 ? 23.882 -6.641 -3.002 1.00 40.62 187 VAL A CA 1
ATOM 1433 C C . VAL A 1 187 ? 25.405 -6.854 -3.045 1.00 40.62 187 VAL A C 1
ATOM 1435 O O . VAL A 1 187 ? 26.106 -6.525 -2.086 1.00 40.62 187 VAL A O 1
ATOM 1438 N N . LYS A 1 188 ? 25.948 -7.369 -4.158 1.00 38.12 188 LYS A N 1
ATOM 1439 C CA . LYS A 1 188 ? 27.390 -7.619 -4.344 1.00 38.12 188 LYS A CA 1
ATOM 1440 C C . LYS A 1 188 ? 28.144 -6.433 -4.964 1.00 38.12 188 LYS A C 1
ATOM 1442 O O . LYS A 1 188 ? 29.286 -6.179 -4.570 1.00 38.12 188 LYS A O 1
ATOM 1447 N N . GLU A 1 189 ? 27.523 -5.674 -5.865 1.00 43.06 189 GLU A N 1
ATOM 1448 C CA . GLU A 1 189 ? 28.124 -4.523 -6.558 1.00 43.06 189 GLU A CA 1
ATOM 1449 C C . GLU A 1 189 ? 28.343 -3.334 -5.601 1.00 43.06 189 GLU A C 1
ATOM 1451 O O . GLU A 1 189 ? 29.337 -2.622 -5.731 1.00 43.06 189 GLU A O 1
ATOM 1456 N N . SER A 1 190 ? 27.524 -3.186 -4.546 1.00 39.81 190 SER A N 1
ATOM 1457 C CA . SER A 1 190 ? 27.762 -2.217 -3.460 1.00 39.81 190 SER A CA 1
ATOM 1458 C C . SER A 1 190 ? 29.046 -2.465 -2.662 1.00 39.81 190 SER A C 1
ATOM 1460 O O . SER A 1 190 ? 29.375 -1.654 -1.796 1.00 39.81 190 SER A O 1
ATOM 1462 N N . ARG A 1 191 ? 29.786 -3.557 -2.915 1.00 38.75 191 ARG A N 1
ATOM 1463 C CA . ARG A 1 191 ? 31.067 -3.779 -2.242 1.00 38.75 191 ARG A CA 1
ATOM 1464 C C . ARG A 1 191 ? 32.316 -3.637 -3.106 1.00 38.75 191 ARG A C 1
ATOM 1466 O O . ARG A 1 191 ? 33.216 -2.992 -2.577 1.00 38.75 191 ARG A O 1
ATOM 1473 N N . LYS A 1 192 ? 32.486 -4.188 -4.326 1.00 39.78 192 LYS A N 1
ATOM 1474 C CA . LYS A 1 192 ? 33.877 -4.266 -4.867 1.00 39.78 192 LYS A CA 1
ATOM 1475 C C . LYS A 1 192 ? 34.208 -4.261 -6.379 1.00 39.78 192 LYS A C 1
ATOM 1477 O O . LYS A 1 192 ? 35.409 -4.190 -6.627 1.00 39.78 192 LYS A O 1
ATOM 1482 N N . ASN A 1 193 ? 33.331 -4.346 -7.396 1.00 45.09 193 ASN A N 1
ATOM 1483 C CA . ASN A 1 193 ? 33.869 -4.474 -8.779 1.00 45.09 193 ASN A CA 1
ATOM 1484 C C . ASN A 1 193 ? 32.911 -4.119 -9.950 1.00 45.09 193 ASN A C 1
ATOM 1486 O O . ASN A 1 193 ? 31.960 -4.857 -10.160 1.00 45.09 193 ASN A O 1
ATOM 1490 N N . PRO A 1 194 ? 33.196 -3.100 -10.790 1.00 41.84 194 PRO A N 1
ATOM 1491 C CA . PRO A 1 194 ? 32.262 -2.545 -11.788 1.00 41.84 194 PRO A CA 1
ATOM 1492 C C . PRO A 1 194 ? 32.180 -3.290 -13.148 1.00 41.84 194 PRO A C 1
ATOM 1494 O O . PRO A 1 194 ? 32.074 -2.649 -14.194 1.00 41.84 194 PRO A O 1
ATOM 1497 N N . ARG A 1 195 ? 32.283 -4.628 -13.206 1.00 48.78 195 ARG A N 1
ATOM 1498 C CA . ARG A 1 195 ? 32.272 -5.387 -14.491 1.00 48.78 195 ARG A CA 1
ATOM 1499 C C . ARG A 1 195 ? 31.433 -6.678 -14.496 1.00 48.78 195 ARG A C 1
ATOM 1501 O O . ARG A 1 195 ? 31.803 -7.624 -15.186 1.00 48.78 195 ARG A O 1
ATOM 1508 N N . SER A 1 196 ? 30.323 -6.752 -13.758 1.00 48.03 196 SER A N 1
ATOM 1509 C CA . SER A 1 196 ? 29.534 -8.001 -13.657 1.00 48.03 196 SER A CA 1
ATOM 1510 C C . SER A 1 196 ? 28.150 -7.985 -14.340 1.00 48.03 196 SER A C 1
ATOM 1512 O O . SER A 1 196 ? 27.624 -9.043 -14.662 1.00 48.03 196 SER A O 1
ATOM 1514 N N . LEU A 1 197 ? 27.579 -6.815 -14.644 1.00 48.75 197 LEU A N 1
ATOM 1515 C CA . LEU A 1 197 ? 26.134 -6.663 -14.914 1.00 48.75 197 LEU A CA 1
ATOM 1516 C C . LEU A 1 197 ? 25.628 -7.038 -16.326 1.00 48.75 197 LEU A C 1
ATOM 1518 O O . LEU A 1 197 ? 24.435 -6.913 -16.602 1.00 48.75 197 LEU A O 1
ATOM 1522 N N . GLY A 1 198 ? 26.491 -7.483 -17.245 1.00 52.75 198 GLY A N 1
ATOM 1523 C CA . GLY A 1 198 ? 26.092 -7.729 -18.638 1.00 52.75 198 GLY A CA 1
ATOM 1524 C C . GLY A 1 198 ? 25.516 -6.479 -19.332 1.00 52.75 198 GLY A C 1
ATOM 1525 O O . GLY A 1 198 ? 25.776 -5.342 -18.936 1.00 52.75 198 GLY A O 1
ATOM 1526 N N . ALA A 1 199 ? 24.748 -6.665 -20.411 1.00 57.81 199 ALA A N 1
ATOM 1527 C CA . ALA A 1 199 ? 24.080 -5.547 -21.075 1.00 57.81 199 ALA A CA 1
ATOM 1528 C C . ALA A 1 199 ? 22.853 -5.103 -20.259 1.00 57.81 199 ALA A C 1
ATOM 1530 O O . ALA A 1 199 ? 21.860 -5.822 -20.179 1.00 57.81 199 ALA A O 1
ATOM 1531 N N . ILE A 1 200 ? 22.896 -3.896 -19.692 1.00 58.12 200 IL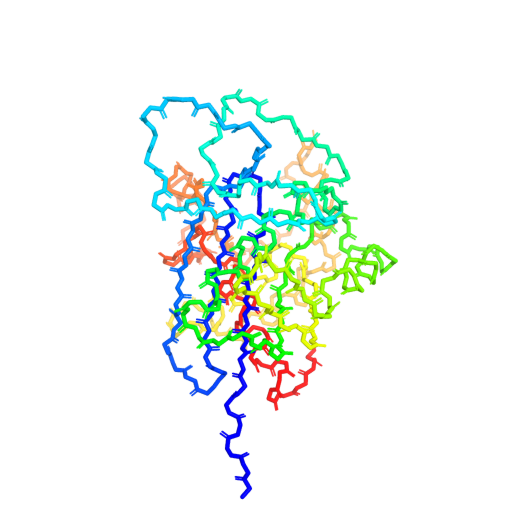E A N 1
ATOM 1532 C CA . ILE A 1 200 ? 21.711 -3.237 -19.127 1.00 58.12 200 ILE A CA 1
ATOM 1533 C C . ILE A 1 200 ? 20.806 -2.842 -20.295 1.00 58.12 200 ILE A C 1
ATOM 1535 O O . ILE A 1 200 ? 21.260 -2.140 -21.202 1.00 58.12 200 ILE A O 1
ATOM 1539 N N . HIS A 1 201 ? 19.553 -3.294 -20.293 1.00 63.16 201 HIS A N 1
ATOM 1540 C CA . HIS A 1 201 ? 18.596 -3.010 -21.371 1.00 63.16 201 HIS A CA 1
ATOM 1541 C C . HIS A 1 201 ? 17.650 -1.870 -20.988 1.00 63.16 201 HIS A C 1
ATOM 1543 O O . HIS A 1 201 ? 17.480 -0.945 -21.773 1.00 63.16 201 HIS A O 1
ATOM 1549 N N . VAL A 1 202 ? 17.109 -1.907 -19.768 1.00 66.56 202 VAL A N 1
ATOM 1550 C CA . VAL A 1 202 ? 16.184 -0.907 -19.221 1.00 66.56 202 VAL A CA 1
ATOM 1551 C C . VAL A 1 202 ? 16.514 -0.672 -17.744 1.00 66.56 202 VAL A C 1
ATOM 1553 O O . VAL A 1 202 ? 16.890 -1.602 -17.032 1.00 66.56 202 VAL A O 1
ATOM 1556 N N . ILE A 1 203 ? 16.384 0.573 -17.298 1.00 67.50 203 ILE A N 1
ATOM 1557 C CA . ILE A 1 203 ? 16.528 1.050 -15.926 1.00 67.50 203 ILE A CA 1
ATOM 1558 C C . ILE A 1 203 ? 15.196 1.687 -15.534 1.00 67.50 203 ILE A C 1
ATOM 1560 O O . ILE A 1 203 ? 14.834 2.751 -16.033 1.00 67.50 203 ILE A O 1
ATOM 1564 N N . SER A 1 204 ? 14.475 1.043 -14.624 1.00 69.19 204 SER A N 1
ATOM 1565 C CA . SER A 1 204 ? 13.265 1.604 -14.026 1.00 69.19 204 SER A CA 1
ATOM 1566 C C . SER A 1 204 ? 13.636 2.489 -12.838 1.00 69.19 204 SER A C 1
ATOM 1568 O O . SER A 1 204 ? 14.154 1.991 -11.837 1.00 69.19 204 SER A O 1
ATOM 1570 N N . ALA A 1 205 ? 13.381 3.793 -12.936 1.00 68.12 205 ALA A N 1
ATOM 1571 C CA . ALA A 1 205 ? 13.663 4.749 -11.867 1.00 68.12 205 ALA A CA 1
ATOM 1572 C C . ALA A 1 205 ? 12.380 5.120 -11.102 1.00 68.12 205 ALA A C 1
ATOM 1574 O O . ALA A 1 205 ? 11.344 5.439 -11.689 1.00 68.12 205 ALA A O 1
ATOM 1575 N N . ALA A 1 206 ? 12.446 5.049 -9.770 1.00 75.06 206 ALA A N 1
ATOM 1576 C CA . ALA A 1 206 ? 11.329 5.333 -8.873 1.00 75.06 206 ALA A CA 1
ATOM 1577 C C . ALA A 1 206 ? 11.812 5.763 -7.474 1.00 75.06 206 ALA A C 1
ATOM 1579 O O . ALA A 1 206 ? 12.989 5.675 -7.129 1.00 75.06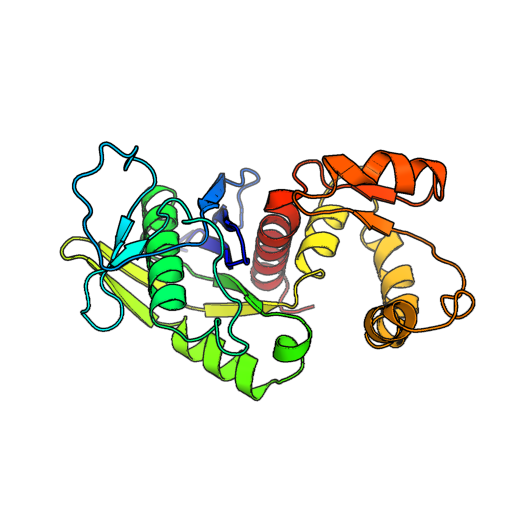 206 ALA A O 1
ATOM 1580 N N . GLY A 1 207 ? 10.870 6.184 -6.632 1.00 69.06 207 GLY A N 1
ATOM 1581 C CA . GLY A 1 207 ? 11.105 6.684 -5.278 1.00 69.06 207 GLY A CA 1
ATOM 1582 C C . GLY A 1 207 ? 11.347 8.195 -5.217 1.00 69.06 207 GLY A C 1
ATOM 1583 O O . GLY A 1 207 ? 11.661 8.839 -6.210 1.00 69.06 207 GLY A O 1
ATOM 1584 N N . GLY A 1 208 ? 11.213 8.780 -4.021 1.00 65.12 208 GLY A N 1
ATOM 1585 C CA . GLY A 1 208 ? 11.351 10.235 -3.825 1.00 65.12 208 GLY A CA 1
ATOM 1586 C C . GLY A 1 208 ? 12.753 10.789 -4.079 1.00 65.12 208 GLY A C 1
ATOM 1587 O O . GLY A 1 208 ? 12.908 11.985 -4.286 1.00 65.12 208 GLY A O 1
ATOM 1588 N N . GLY A 1 209 ? 13.764 9.917 -4.107 1.00 59.62 209 GLY A N 1
ATOM 1589 C CA . GLY A 1 209 ? 15.128 10.284 -4.471 1.00 59.62 209 GLY A CA 1
ATOM 1590 C C . GLY A 1 209 ? 15.321 10.567 -5.967 1.00 59.62 209 GLY A C 1
ATOM 1591 O O . GLY A 1 209 ? 16.303 11.212 -6.322 1.00 59.62 209 GLY A O 1
ATOM 1592 N N . GLU A 1 210 ? 14.412 10.102 -6.836 1.00 62.62 210 GLU A N 1
ATOM 1593 C CA . GLU A 1 210 ? 14.581 10.157 -8.298 1.00 62.62 210 GLU A CA 1
ATOM 1594 C C . GLU A 1 210 ? 14.796 11.583 -8.806 1.00 62.62 210 GLU A C 1
ATOM 1596 O O . GLU A 1 210 ? 15.709 11.810 -9.595 1.00 62.62 210 GLU A O 1
ATOM 1601 N N . ALA A 1 211 ? 14.100 12.565 -8.232 1.00 62.22 211 ALA A N 1
ATOM 1602 C CA . ALA A 1 211 ? 14.273 13.973 -8.582 1.00 62.22 211 ALA A CA 1
ATOM 1603 C C . ALA A 1 211 ? 15.716 14.489 -8.384 1.00 62.22 211 ALA A C 1
ATOM 1605 O O . ALA A 1 211 ? 16.138 15.429 -9.057 1.00 62.22 211 ALA A O 1
ATOM 1606 N N . PHE A 1 212 ? 16.489 13.882 -7.476 1.00 50.78 212 PHE A N 1
ATOM 1607 C CA . PHE A 1 212 ? 17.853 14.309 -7.153 1.00 50.78 212 PHE A CA 1
ATOM 1608 C C . PHE A 1 212 ? 18.912 13.628 -8.025 1.00 50.78 212 PHE A C 1
ATOM 1610 O O . PHE A 1 212 ? 19.914 14.252 -8.371 1.00 50.78 212 PHE A O 1
ATOM 1617 N N . TYR A 1 213 ? 18.708 12.359 -8.391 1.00 57.75 213 TYR A N 1
ATOM 1618 C CA . TYR A 1 213 ? 19.694 11.577 -9.146 1.00 57.75 213 TYR A CA 1
ATOM 1619 C C . TYR A 1 213 ? 19.294 11.299 -10.604 1.00 57.75 213 TYR A C 1
ATOM 1621 O O . TYR A 1 213 ? 20.150 10.904 -11.396 1.00 57.75 213 TYR A O 1
ATOM 1629 N N . GLY A 1 214 ? 18.037 11.521 -10.993 1.00 56.88 214 GLY A N 1
ATOM 1630 C CA . GLY A 1 214 ? 17.477 11.133 -12.292 1.00 56.88 214 GLY A CA 1
ATOM 1631 C C . GLY A 1 214 ? 18.253 11.720 -13.467 1.00 56.88 214 GLY A C 1
ATOM 1632 O O . GLY A 1 214 ? 18.652 10.995 -14.374 1.00 56.88 214 GLY A O 1
ATOM 1633 N N . ASN A 1 215 ? 18.615 13.003 -13.385 1.00 57.50 215 ASN A N 1
ATOM 1634 C CA . ASN A 1 215 ? 19.431 13.678 -14.401 1.00 57.50 215 ASN A CA 1
ATOM 1635 C C . ASN A 1 215 ? 20.837 13.076 -14.553 1.00 57.50 215 ASN A C 1
ATOM 1637 O O . ASN A 1 215 ? 21.397 13.074 -15.650 1.00 57.50 215 ASN A O 1
ATOM 1641 N N . VAL A 1 216 ? 21.429 12.584 -13.461 1.00 56.34 216 VAL A N 1
ATOM 1642 C CA . VAL A 1 216 ? 22.759 11.956 -13.483 1.00 56.34 216 VAL A CA 1
ATOM 1643 C C . VAL A 1 216 ? 22.677 10.596 -14.169 1.00 56.34 216 VAL A C 1
ATOM 1645 O O . VAL A 1 216 ? 23.488 10.306 -15.048 1.00 56.34 216 VAL A O 1
ATOM 1648 N N . ILE A 1 217 ? 21.660 9.798 -13.832 1.00 59.38 217 ILE A N 1
ATOM 1649 C CA . ILE A 1 217 ? 21.430 8.501 -14.476 1.00 59.38 217 ILE A CA 1
ATOM 1650 C C . ILE A 1 217 ? 21.095 8.712 -15.961 1.00 59.38 217 ILE A C 1
ATOM 1652 O O . ILE A 1 217 ? 21.670 8.031 -16.806 1.00 59.38 217 ILE A O 1
ATOM 1656 N N . HIS A 1 218 ? 20.271 9.709 -16.304 1.00 62.41 218 HIS A N 1
ATOM 1657 C CA . HIS A 1 218 ? 19.884 10.013 -17.688 1.00 62.41 218 HIS A CA 1
ATOM 1658 C C . HIS A 1 218 ? 21.056 10.405 -18.581 1.00 62.41 218 HIS A C 1
ATOM 1660 O O . HIS A 1 218 ? 21.133 9.969 -19.726 1.00 62.41 218 HIS A O 1
ATOM 1666 N N . LYS A 1 219 ? 22.036 11.134 -18.045 1.00 58.50 219 LYS A N 1
ATOM 1667 C CA . LYS A 1 219 ? 23.280 11.418 -18.775 1.00 58.50 219 LYS A CA 1
ATOM 1668 C C . LYS A 1 219 ? 24.132 10.168 -19.006 1.00 58.50 219 LYS A C 1
ATOM 1670 O O . LYS A 1 219 ? 24.801 10.084 -20.031 1.00 58.50 219 LYS A O 1
ATOM 1675 N N . ALA A 1 220 ? 24.118 9.213 -18.077 1.00 57.25 220 ALA A N 1
ATOM 1676 C CA . ALA A 1 220 ? 24.892 7.978 -18.187 1.00 57.25 220 ALA A CA 1
ATOM 1677 C C . ALA A 1 220 ? 24.213 6.918 -19.078 1.00 57.25 220 ALA A C 1
ATOM 1679 O O . ALA A 1 220 ? 24.905 6.134 -19.728 1.00 57.25 220 ALA A O 1
ATOM 1680 N N . PHE A 1 221 ? 22.875 6.900 -19.135 1.00 60.03 221 PHE A N 1
ATOM 1681 C CA . PHE A 1 221 ? 22.083 5.886 -19.845 1.00 60.03 221 PHE A CA 1
ATOM 1682 C C . PHE A 1 221 ? 20.868 6.480 -20.603 1.00 60.03 221 PHE A C 1
ATOM 1684 O O . PHE A 1 221 ? 19.727 6.090 -20.343 1.00 60.03 221 PHE A O 1
ATOM 1691 N N . PRO A 1 222 ? 21.080 7.385 -21.576 1.00 57.78 222 PRO A N 1
ATOM 1692 C CA . PRO A 1 222 ? 20.026 8.234 -22.153 1.00 57.78 222 PRO A CA 1
ATOM 1693 C C . PRO A 1 222 ? 18.887 7.491 -22.871 1.00 57.78 222 PRO A C 1
ATOM 1695 O O . PRO A 1 222 ? 17.771 7.994 -22.923 1.00 57.78 222 PRO A O 1
ATOM 1698 N N . HIS A 1 223 ? 19.125 6.284 -23.394 1.00 60.91 223 HIS A N 1
ATOM 1699 C CA . HIS A 1 223 ? 18.118 5.510 -24.144 1.00 60.91 223 HIS A CA 1
ATOM 1700 C C . HIS A 1 223 ? 17.503 4.350 -23.355 1.00 60.91 223 HIS A C 1
ATOM 1702 O O . HIS A 1 223 ? 16.870 3.481 -23.946 1.00 60.91 223 HIS A O 1
ATOM 1708 N N . LYS A 1 224 ? 17.761 4.268 -22.045 1.00 68.75 224 LYS A N 1
ATOM 1709 C CA . LYS A 1 224 ? 17.448 3.065 -21.259 1.00 68.75 224 LYS A CA 1
ATOM 1710 C C . LYS A 1 224 ? 16.668 3.343 -19.987 1.00 68.75 224 LYS A C 1
ATOM 1712 O O . LYS A 1 224 ? 16.368 2.393 -19.282 1.00 68.75 224 LYS A O 1
ATOM 1717 N N . ILE A 1 225 ? 16.362 4.594 -19.658 1.00 69.00 225 ILE A N 1
ATOM 1718 C CA . ILE A 1 225 ? 15.681 4.918 -18.400 1.00 69.00 225 ILE A CA 1
ATOM 1719 C C . ILE A 1 225 ? 14.218 5.184 -18.659 1.00 69.00 225 ILE A C 1
ATOM 1721 O O . ILE A 1 225 ? 13.874 5.999 -19.512 1.00 69.00 225 ILE A O 1
ATOM 1725 N N . VAL A 1 226 ? 13.388 4.541 -17.853 1.00 74.69 226 VAL A N 1
ATOM 1726 C CA . VAL A 1 226 ? 11.962 4.813 -17.785 1.00 74.69 226 VAL A CA 1
ATOM 1727 C C . VAL A 1 226 ? 11.623 5.159 -16.343 1.00 74.69 226 VAL A C 1
ATOM 1729 O O . VAL A 1 226 ? 11.870 4.369 -15.428 1.00 74.69 226 VAL A O 1
ATOM 1732 N N . SER A 1 227 ? 11.090 6.362 -16.145 1.00 72.38 227 SER A N 1
ATOM 1733 C CA . SER A 1 227 ? 10.651 6.853 -14.839 1.00 72.38 227 SER A CA 1
ATOM 1734 C C . SER A 1 227 ? 9.130 6.832 -14.776 1.00 72.38 227 SER A C 1
ATOM 1736 O O . SER A 1 227 ? 8.450 7.230 -15.723 1.00 72.38 227 SER A O 1
ATOM 1738 N N . SER A 1 228 ? 8.585 6.407 -13.637 1.00 80.31 228 SER A N 1
ATOM 1739 C CA . SER A 1 228 ? 7.163 6.621 -13.361 1.00 80.31 228 SER A CA 1
ATOM 1740 C C . SER A 1 228 ? 6.891 8.124 -13.230 1.00 80.31 228 SER A C 1
ATOM 1742 O O . SER A 1 228 ? 7.673 8.812 -12.570 1.00 80.31 228 SER A O 1
ATOM 1744 N N . PRO A 1 229 ? 5.775 8.656 -13.764 1.00 79.19 229 PRO A N 1
ATOM 1745 C CA . PRO A 1 229 ? 5.381 10.045 -13.521 1.00 79.19 229 PRO A CA 1
ATOM 1746 C C . PRO A 1 229 ? 4.989 10.291 -12.055 1.00 79.19 229 PRO A C 1
ATOM 1748 O O . PRO A 1 229 ? 4.911 11.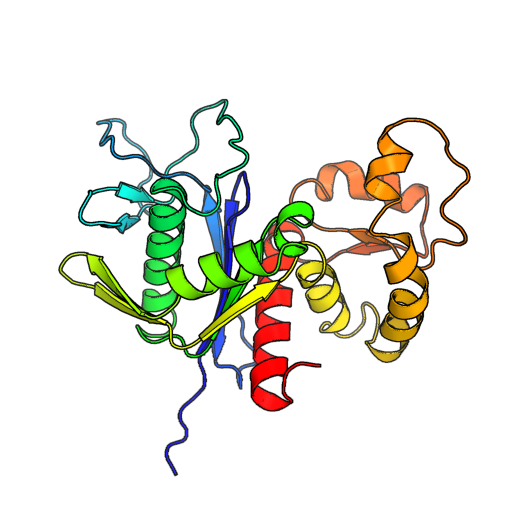436 -11.623 1.00 79.19 229 PRO A O 1
ATOM 1751 N N . ASN A 1 230 ? 4.767 9.225 -11.273 1.00 84.44 230 ASN A N 1
ATOM 1752 C CA . ASN A 1 230 ? 4.524 9.285 -9.834 1.00 84.44 230 ASN A CA 1
ATOM 1753 C C . ASN A 1 230 ? 5.559 8.425 -9.090 1.00 84.44 230 ASN A C 1
ATOM 1755 O O . ASN A 1 230 ? 5.202 7.420 -8.464 1.00 84.44 230 ASN A O 1
ATOM 1759 N N . PRO A 1 231 ? 6.851 8.799 -9.107 1.00 80.75 231 PRO A N 1
ATOM 1760 C CA . PRO A 1 231 ? 7.929 7.917 -8.664 1.00 80.75 231 PRO A CA 1
ATOM 1761 C C . PRO A 1 231 ? 7.792 7.524 -7.186 1.00 80.75 231 PRO A C 1
ATOM 1763 O O . PRO A 1 231 ? 8.104 6.394 -6.813 1.00 80.75 231 PRO A O 1
ATOM 1766 N N . VAL A 1 232 ? 7.258 8.405 -6.333 1.00 84.81 232 VAL A N 1
ATOM 1767 C CA . VAL A 1 232 ? 7.026 8.116 -4.905 1.00 84.81 232 VAL A CA 1
ATOM 1768 C C . VAL A 1 232 ? 5.935 7.057 -4.693 1.00 84.81 232 VAL A C 1
ATOM 1770 O O . VAL A 1 232 ? 6.064 6.224 -3.791 1.00 84.81 232 VAL A O 1
ATOM 1773 N N . ALA A 1 233 ? 4.879 7.077 -5.508 1.00 88.88 233 ALA A N 1
ATOM 1774 C CA . ALA A 1 233 ? 3.728 6.180 -5.396 1.00 88.88 233 ALA A CA 1
ATOM 1775 C C . ALA A 1 233 ? 3.859 4.909 -6.252 1.00 88.88 233 ALA A C 1
ATOM 1777 O O . ALA A 1 233 ? 3.100 3.971 -6.038 1.00 88.88 233 ALA A O 1
ATOM 1778 N N . SER A 1 234 ? 4.847 4.848 -7.150 1.00 87.38 234 SER A N 1
ATOM 1779 C CA . SER A 1 234 ? 5.011 3.806 -8.172 1.00 87.38 234 SER A CA 1
ATOM 1780 C C . SER A 1 234 ? 4.840 2.371 -7.659 1.00 87.38 234 SER A C 1
ATOM 1782 O O . SER A 1 234 ? 4.077 1.600 -8.227 1.00 87.38 234 SER A O 1
ATOM 1784 N N . ASN A 1 235 ? 5.435 2.023 -6.509 1.00 88.31 235 ASN A N 1
ATOM 1785 C CA . ASN A 1 235 ? 5.220 0.698 -5.912 1.00 88.31 235 ASN A CA 1
ATOM 1786 C C . ASN A 1 235 ? 3.744 0.423 -5.574 1.00 88.31 235 ASN A C 1
ATOM 1788 O O . ASN A 1 235 ? 3.255 -0.654 -5.882 1.00 88.31 235 ASN A O 1
ATOM 1792 N N . ALA A 1 236 ? 3.039 1.370 -4.946 1.00 91.38 236 ALA A N 1
ATOM 1793 C CA . ALA A 1 236 ? 1.630 1.182 -4.594 1.00 91.38 236 ALA A CA 1
ATOM 1794 C C . ALA A 1 236 ? 0.743 1.112 -5.845 1.00 91.38 236 ALA A C 1
ATOM 1796 O O . ALA A 1 236 ? -0.166 0.294 -5.890 1.00 91.38 236 ALA A O 1
ATOM 1797 N N . ILE A 1 237 ? 1.044 1.906 -6.876 1.00 91.50 237 ILE A N 1
ATOM 1798 C CA . ILE A 1 237 ? 0.315 1.862 -8.151 1.00 91.50 237 ILE A CA 1
ATOM 1799 C C . ILE A 1 237 ? 0.458 0.487 -8.797 1.00 91.50 237 ILE A C 1
ATOM 1801 O O . ILE A 1 237 ? -0.540 -0.156 -9.107 1.00 91.50 237 ILE A O 1
ATOM 1805 N N . GLY A 1 238 ? 1.684 -0.011 -8.956 1.00 88.31 238 GLY A N 1
ATOM 1806 C CA . GLY A 1 238 ? 1.858 -1.303 -9.606 1.00 88.31 238 GLY A CA 1
ATOM 1807 C C . GLY A 1 238 ? 1.401 -2.477 -8.753 1.00 88.31 238 GLY A C 1
ATOM 1808 O O . GLY A 1 238 ? 0.952 -3.469 -9.313 1.00 88.31 238 GLY A O 1
ATOM 1809 N N . PHE A 1 239 ? 1.436 -2.374 -7.421 1.00 92.38 239 PHE A N 1
ATOM 1810 C CA . PHE A 1 239 ? 0.766 -3.340 -6.545 1.00 92.38 239 PHE A CA 1
ATOM 1811 C C . PHE A 1 239 ? -0.745 -3.370 -6.788 1.00 92.38 239 PHE A C 1
ATOM 1813 O O . PHE A 1 239 ? -1.323 -4.451 -6.838 1.00 92.38 239 PHE A O 1
ATOM 1820 N N . TRP A 1 240 ? -1.374 -2.208 -6.977 1.00 93.69 240 TRP A N 1
ATOM 1821 C CA . TRP A 1 240 ? -2.797 -2.134 -7.296 1.00 93.69 240 TRP A CA 1
ATOM 1822 C C . TRP A 1 240 ? -3.090 -2.764 -8.661 1.00 93.69 240 TRP A C 1
ATOM 1824 O O . TRP A 1 240 ? -3.905 -3.680 -8.719 1.00 93.69 240 TRP A O 1
ATOM 1834 N N . ASN A 1 241 ? -2.354 -2.380 -9.712 1.00 90.12 241 ASN A N 1
ATOM 1835 C CA . ASN A 1 241 ? -2.495 -2.966 -11.054 1.00 90.12 241 ASN A CA 1
ATOM 1836 C C . ASN A 1 241 ? -2.323 -4.495 -11.021 1.00 90.12 241 ASN A C 1
ATOM 1838 O O . ASN A 1 241 ? -3.125 -5.223 -11.589 1.00 90.12 241 ASN A O 1
ATOM 1842 N N . TYR A 1 242 ? -1.324 -4.995 -10.283 1.00 88.69 242 TYR A N 1
ATOM 1843 C CA . TYR A 1 242 ? -1.065 -6.435 -10.184 1.00 88.69 242 TYR A CA 1
ATOM 1844 C C . TYR A 1 242 ? -2.220 -7.141 -9.464 1.00 88.69 242 TYR A C 1
ATOM 1846 O O . TYR A 1 242 ? -2.623 -8.233 -9.845 1.00 88.69 242 TYR A O 1
ATOM 1854 N N . GLY A 1 243 ? -2.782 -6.508 -8.430 1.00 89.06 243 GLY A N 1
ATOM 1855 C CA . GLY A 1 243 ? -3.973 -7.003 -7.746 1.00 89.06 243 GLY A CA 1
ATOM 1856 C C . GLY A 1 243 ? -5.204 -7.058 -8.646 1.00 89.06 243 GLY A C 1
ATOM 1857 O O . GLY A 1 243 ? -5.949 -8.033 -8.590 1.00 89.06 243 GLY A O 1
ATOM 1858 N N . VAL A 1 244 ? -5.411 -6.042 -9.481 1.00 89.94 244 VAL A N 1
ATOM 1859 C CA . VAL A 1 244 ? -6.501 -6.014 -10.463 1.00 89.94 244 VAL A CA 1
ATOM 1860 C C . VAL A 1 244 ? -6.347 -7.155 -11.469 1.00 89.94 244 VAL A C 1
ATOM 1862 O O . VAL A 1 244 ? -7.278 -7.945 -11.635 1.00 89.94 244 VAL A O 1
ATOM 1865 N N . ASP A 1 245 ? -5.158 -7.311 -12.051 1.00 87.50 245 ASP A N 1
ATOM 1866 C CA . ASP A 1 245 ? -4.871 -8.394 -12.994 1.00 87.50 245 ASP A CA 1
ATOM 1867 C C . ASP A 1 245 ? -5.062 -9.773 -12.357 1.00 87.50 245 ASP A C 1
ATOM 1869 O O . ASP A 1 245 ? -5.729 -10.632 -12.932 1.00 87.50 245 ASP A O 1
ATOM 1873 N N . ALA A 1 246 ? -4.552 -9.971 -11.137 1.00 85.25 246 ALA A N 1
ATOM 1874 C CA . ALA A 1 246 ? -4.692 -11.228 -10.405 1.00 85.25 246 ALA A CA 1
ATOM 1875 C C . ALA A 1 246 ? -6.161 -11.590 -10.123 1.00 85.25 246 ALA A C 1
ATOM 1877 O O . ALA A 1 246 ? -6.514 -12.770 -10.065 1.00 85.25 246 ALA A O 1
ATOM 1878 N N . MET A 1 247 ? -7.036 -10.592 -9.962 1.00 83.88 247 MET A N 1
ATOM 1879 C CA . MET A 1 247 ? -8.470 -10.809 -9.743 1.00 83.88 247 MET A CA 1
ATOM 1880 C C . MET A 1 247 ? -9.214 -11.194 -11.025 1.00 83.88 247 MET A C 1
ATOM 1882 O O . MET A 1 247 ? -10.133 -12.010 -10.953 1.00 83.88 247 MET A O 1
ATOM 1886 N N . PHE A 1 248 ? -8.835 -10.643 -12.182 1.00 82.19 248 PHE A N 1
ATOM 1887 C CA . PHE A 1 248 ? -9.501 -10.945 -13.457 1.00 82.19 248 PHE A CA 1
ATOM 1888 C C . PHE A 1 248 ? -8.924 -12.152 -14.191 1.00 82.19 248 PHE A C 1
ATOM 1890 O O . PHE A 1 248 ? -9.671 -12.887 -14.838 1.00 82.19 248 PHE A O 1
ATOM 1897 N N . TYR A 1 249 ? -7.614 -12.364 -14.093 1.00 76.88 249 TYR A N 1
ATOM 1898 C CA . TYR A 1 249 ? -6.882 -13.319 -14.924 1.00 76.88 249 TYR A CA 1
ATOM 1899 C C . TYR A 1 249 ? -6.167 -14.414 -14.116 1.00 76.88 249 TYR A C 1
ATOM 1901 O O . TYR A 1 249 ? -5.648 -15.358 -14.711 1.00 76.88 249 TYR A O 1
ATOM 1909 N N . GLY A 1 250 ? -6.195 -14.339 -12.780 1.00 66.81 250 GLY A N 1
ATOM 1910 C CA . GLY A 1 250 ? -5.456 -15.234 -11.882 1.00 66.81 250 GLY A CA 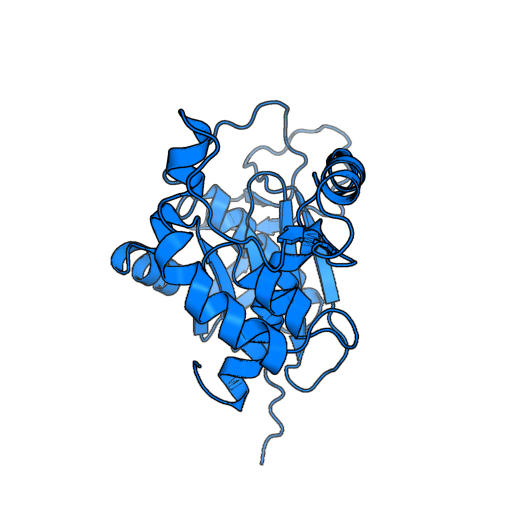1
ATOM 1911 C C . GLY A 1 250 ? -4.004 -14.794 -11.664 1.00 66.81 250 GLY A C 1
ATOM 1912 O O . GLY A 1 250 ? -3.509 -13.898 -12.345 1.00 66.81 250 GLY A O 1
ATOM 1913 N N . ASP A 1 251 ? -3.319 -15.414 -10.695 1.00 57.38 251 ASP A N 1
ATOM 1914 C CA . ASP A 1 251 ? -1.893 -15.153 -10.449 1.00 57.38 251 ASP A CA 1
ATOM 1915 C C . ASP A 1 251 ? -1.082 -15.588 -11.692 1.00 57.38 251 ASP A C 1
ATOM 1917 O O . ASP A 1 251 ? -1.067 -16.773 -12.036 1.00 57.38 251 ASP A O 1
ATOM 1921 N N . LYS A 1 252 ? -0.464 -14.621 -12.387 1.00 48.16 252 LYS A N 1
ATOM 1922 C CA . LYS A 1 252 ? 0.450 -14.849 -13.523 1.00 48.16 252 LYS A CA 1
ATOM 1923 C C . LYS A 1 252 ? 1.798 -15.409 -13.062 1.00 48.16 252 LYS A C 1
ATOM 1925 O O . LYS A 1 252 ? 2.353 -14.863 -12.078 1.00 48.16 252 LYS A O 1
#

Sequence (252 aa):
MSDSRLIVCAVNIGYSNVKIATGEANDTILDMSIYPADATTELEDVKRNRDKEVCVYPNGNMWLAFTEQPDGREFHDNDHMTEIYLALYFGALAKISKKVRTETDLLVTGLLICLAQNEGKCSKLTACLIGVFVINSKLIVTVKKVMVLPPGIGVINDITNRDGLITEDELVPLLKRAVPQLASDVVKESRKNPRSLGAIHVISAAGGGEAFYGNVIHKAFPHKIVSSPNPVASNAIGFWNYGVDAMFYGDK